Protein AF-A0A9N9IQ65-F1 (afdb_monomer)

Nearest PDB structures (foldseek):
  6ebn-assembly1_A  TM=9.765E-01  e=8.760E-18  Psilocybe cubensis
  4rlg-assembly2_D  TM=5.246E-01  e=4.317E-03  Sphaerobacter thermophilus DSM 20745
  4rm1-assembly2_D  TM=5.625E-01  e=2.562E-02  Sphaerobacter thermophilus DSM 20745
  7a0a-assembly2_D  TM=4.894E-01  e=8.395E-02  M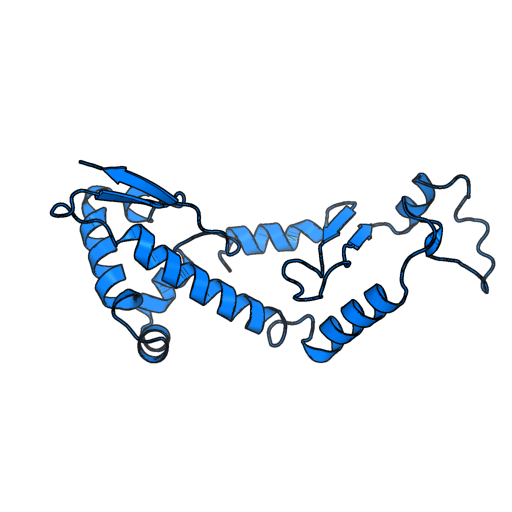us musculus
  4obv-assembly1_D  TM=5.665E-01  e=2.593E-01  Mediterraneibacter gnavus ATCC 29149

Solvent-accessible surface area (backbone atoms only — not comparable to full-atom values): 10955 Å² total; per-residue (Å²): 125,41,72,70,53,49,53,53,62,64,52,53,78,76,39,66,58,48,80,51,43,41,42,57,94,55,75,31,70,82,73,38,76,48,78,46,56,68,52,74,71,60,51,37,76,72,46,97,59,66,88,84,74,71,62,94,84,74,83,66,76,54,66,62,58,94,57,67,93,73,68,67,64,42,57,50,49,49,48,50,46,44,68,74,47,30,93,41,65,90,20,49,45,42,58,52,46,54,51,38,52,53,38,29,53,54,37,50,44,42,64,46,65,48,54,92,88,47,65,40,41,46,48,42,70,61,70,55,70,31,67,78,77,38,66,90,43,35,66,58,53,34,50,49,46,40,70,42,48,67,78,41,53,71,71,60,25,78,70,30,68,69,37,50,57,50,57,60,76,44,52,47,87,80,63,63,79,54,69,49,75,51,71,113

Organism: Funneliformis mosseae (NCBI:txid27381)

Foldseek 3Di:
DAPVLVVVVVCVLVDQKDKDFCCPLVVFPPDGIDMDGNDPQVLCVQDPDHPPPDPPPDDDPQSSDDDHDDDPVNVVSSVCSCVVQPPDCNGSVVVQVVLLLVLQLVQLCQLQVDDPPDQKHKFKPDDDPCVVPPVVCSNVVNVVSCVQRNVDDPVSQVVDPVSVVRSNRGADSRSDIGMDMDGD

Mean predicted aligned error: 4.49 Å

Structure (mmCIF, N/CA/C/O backbone):
data_AF-A0A9N9IQ65-F1
#
_entry.id   AF-A0A9N9IQ65-F1
#
loop_
_atom_site.group_PDB
_atom_site.id
_atom_site.type_symbol
_atom_site.label_atom_id
_atom_site.label_alt_id
_atom_site.label_comp_id
_atom_site.label_asym_id
_atom_site.label_entity_id
_atom_site.label_seq_id
_atom_site.pdbx_PDB_ins_code
_atom_site.Cartn_x
_atom_site.Cartn_y
_atom_site.Cartn_z
_atom_site.occupancy
_atom_site.B_iso_or_equiv
_atom_site.auth_seq_id
_atom_site.auth_comp_id
_atom_site.auth_asym_id
_atom_site.auth_atom_id
_atom_site.pdbx_PDB_model_num
ATOM 1 N N . LEU A 1 1 ? -6.256 -8.621 2.935 1.00 88.62 1 LEU A N 1
ATOM 2 C CA . LEU A 1 1 ? -6.689 -7.270 2.515 1.00 88.62 1 LEU A CA 1
ATOM 3 C C . LEU A 1 1 ? -8.178 -7.147 2.789 1.00 88.62 1 LEU A C 1
ATOM 5 O O . LEU A 1 1 ? -8.843 -8.177 2.833 1.00 88.62 1 LEU A O 1
ATOM 9 N N . HIS A 1 2 ? -8.691 -5.933 2.985 1.00 90.62 2 HIS A N 1
ATOM 10 C CA . HIS A 1 2 ? -10.137 -5.726 3.049 1.00 90.62 2 HIS A CA 1
ATOM 11 C C . HIS A 1 2 ? -10.767 -6.067 1.676 1.00 90.62 2 HIS A C 1
ATOM 13 O O . HIS A 1 2 ? -10.158 -5.727 0.654 1.00 90.62 2 HIS A O 1
ATOM 19 N N . PRO A 1 3 ? -11.956 -6.705 1.603 1.00 93.06 3 PRO A N 1
ATOM 20 C CA . PRO A 1 3 ? -12.551 -7.130 0.326 1.00 93.06 3 PRO A CA 1
ATOM 21 C C . PRO A 1 3 ? -12.738 -5.990 -0.686 1.00 93.06 3 PRO A C 1
ATOM 23 O O . PRO A 1 3 ? -12.593 -6.181 -1.892 1.00 93.06 3 PRO A O 1
ATOM 26 N N . HIS A 1 4 ? -13.020 -4.780 -0.195 1.00 94.00 4 HIS A N 1
ATOM 27 C CA . HIS A 1 4 ? -13.100 -3.573 -1.022 1.00 94.00 4 HIS A CA 1
ATOM 28 C C . HIS A 1 4 ? -11.768 -3.260 -1.725 1.00 94.00 4 HIS A C 1
ATOM 30 O O . HIS A 1 4 ? -11.732 -3.067 -2.940 1.00 94.00 4 HIS A O 1
ATOM 36 N N . THR A 1 5 ? -10.668 -3.272 -0.969 1.00 95.81 5 THR A N 1
ATOM 37 C CA . THR A 1 5 ? -9.312 -3.009 -1.462 1.00 95.81 5 THR A CA 1
ATOM 38 C C . THR A 1 5 ? -8.870 -4.064 -2.466 1.00 95.81 5 THR A C 1
ATOM 40 O O . THR A 1 5 ? -8.341 -3.730 -3.521 1.00 95.81 5 THR A O 1
ATOM 43 N N . GLU A 1 6 ? -9.124 -5.339 -2.166 1.00 95.75 6 GLU A N 1
ATOM 44 C CA . GLU A 1 6 ? -8.823 -6.454 -3.067 1.00 95.75 6 GLU A CA 1
ATOM 45 C C . GLU A 1 6 ? -9.565 -6.310 -4.400 1.00 95.75 6 GLU A C 1
ATOM 47 O O . GLU A 1 6 ? -8.942 -6.370 -5.462 1.00 95.75 6 GLU A O 1
ATOM 52 N N . LYS A 1 7 ? -10.873 -6.023 -4.357 1.00 97.62 7 LYS A N 1
ATOM 53 C CA . LYS A 1 7 ? -11.675 -5.767 -5.559 1.00 97.62 7 LYS A CA 1
ATOM 54 C C . LYS A 1 7 ? -11.077 -4.640 -6.403 1.00 97.62 7 LYS A C 1
ATOM 56 O O . LYS A 1 7 ? -10.922 -4.803 -7.610 1.00 97.62 7 LYS A O 1
ATOM 61 N N . HIS A 1 8 ? -10.731 -3.513 -5.783 1.00 97.81 8 HIS A N 1
ATOM 62 C CA . HIS A 1 8 ? -10.173 -2.366 -6.500 1.00 97.81 8 HIS A CA 1
ATOM 63 C C . HIS A 1 8 ? -8.805 -2.670 -7.117 1.00 97.81 8 HIS A C 1
ATOM 65 O O . HIS A 1 8 ? -8.593 -2.357 -8.287 1.00 97.81 8 HIS A O 1
ATOM 71 N N . LEU A 1 9 ? -7.907 -3.336 -6.383 1.00 97.50 9 LEU A N 1
ATOM 72 C CA . LEU A 1 9 ? -6.606 -3.753 -6.913 1.00 97.50 9 LEU A CA 1
ATOM 73 C C . LEU A 1 9 ? -6.755 -4.719 -8.097 1.00 97.50 9 LEU A C 1
ATOM 75 O O . LEU A 1 9 ? -6.036 -4.587 -9.085 1.00 97.50 9 LEU A O 1
ATOM 79 N N . HIS A 1 10 ? -7.716 -5.646 -8.046 1.00 97.44 10 HIS A N 1
ATOM 80 C CA . HIS A 1 10 ? -7.989 -6.551 -9.164 1.00 97.44 10 HIS A CA 1
ATOM 81 C C . HIS A 1 10 ? -8.510 -5.843 -10.417 1.00 97.44 10 HIS A C 1
ATOM 83 O O . HIS A 1 10 ? -8.200 -6.289 -11.522 1.00 97.44 10 HIS A O 1
ATOM 89 N N . CYS A 1 11 ? -9.274 -4.761 -10.262 1.00 98.25 11 CYS A N 1
ATOM 90 C CA . CYS A 1 11 ? -9.783 -3.967 -11.380 1.00 98.25 11 CYS A CA 1
ATOM 91 C C . CYS A 1 11 ? -8.706 -3.103 -12.056 1.00 98.25 11 CYS A C 1
ATOM 93 O O . CYS A 1 11 ? -8.914 -2.673 -13.186 1.00 98.25 11 CYS A O 1
ATOM 95 N N . LEU A 1 12 ? -7.540 -2.878 -11.431 1.00 98.06 12 LEU A N 1
ATOM 96 C CA . LEU A 1 12 ? -6.473 -2.074 -12.046 1.00 98.06 12 LEU A CA 1
ATOM 97 C C . LEU A 1 12 ? -5.994 -2.644 -13.389 1.00 98.06 12 LEU A C 1
ATOM 99 O O . LEU A 1 12 ? -5.595 -1.883 -14.262 1.00 98.06 12 LEU A O 1
ATOM 103 N N . LYS A 1 13 ? -6.086 -3.964 -13.596 1.00 97.06 13 LYS A N 1
ATOM 104 C CA . LYS A 1 13 ? -5.727 -4.619 -14.870 1.00 97.06 13 LYS A CA 1
ATOM 105 C C . LYS A 1 13 ? -6.557 -4.139 -16.071 1.00 97.06 13 LYS A C 1
ATOM 107 O O . LYS A 1 13 ? -6.159 -4.368 -17.213 1.00 97.06 13 LYS A O 1
ATOM 112 N N . ASP A 1 14 ? -7.714 -3.534 -15.809 1.00 98.19 14 ASP A N 1
ATOM 113 C CA . ASP A 1 14 ? -8.627 -3.031 -16.831 1.00 98.19 14 ASP A CA 1
ATOM 114 C C . ASP A 1 14 ? -8.327 -1.564 -17.199 1.00 98.19 14 ASP A C 1
ATOM 116 O O . ASP A 1 14 ? -8.848 -1.074 -18.199 1.00 98.19 14 ASP A O 1
ATOM 120 N N . CYS A 1 15 ? -7.455 -0.876 -16.446 1.00 98.50 15 CYS A N 1
ATOM 121 C CA . CYS A 1 15 ? -6.958 0.458 -16.786 1.00 98.50 15 CYS A CA 1
ATOM 122 C C . CYS A 1 15 ? -6.060 0.418 -18.032 1.00 98.50 15 CYS A C 1
ATOM 124 O O . CYS A 1 15 ? -5.274 -0.510 -18.213 1.00 98.50 15 CYS A O 1
ATOM 126 N N . ASP A 1 16 ? -6.105 1.465 -18.859 1.00 98.69 16 ASP A N 1
ATOM 127 C CA . ASP A 1 16 ? -5.242 1.570 -20.045 1.00 98.69 16 ASP A CA 1
ATOM 128 C C . ASP A 1 16 ? -3.764 1.794 -19.684 1.00 98.69 16 ASP A C 1
ATOM 130 O O . ASP A 1 16 ? -2.859 1.357 -20.400 1.00 98.69 16 ASP A O 1
ATOM 134 N N . SER A 1 17 ? -3.510 2.431 -18.539 1.00 98.44 17 SER A N 1
ATOM 135 C CA . SER A 1 17 ? -2.173 2.605 -17.977 1.00 98.44 17 SER A CA 1
ATOM 136 C C . SER A 1 17 ? -2.184 2.632 -16.449 1.00 98.44 17 SER A C 1
ATOM 138 O O . SER A 1 17 ? -3.144 3.113 -15.849 1.00 98.44 17 SER A O 1
ATOM 140 N N . ILE A 1 18 ? -1.096 2.174 -15.827 1.00 98.69 18 ILE A N 1
ATOM 141 C CA . ILE A 1 18 ? -0.892 2.161 -14.372 1.00 98.69 18 ILE A CA 1
ATOM 142 C C . ILE A 1 18 ? 0.484 2.748 -14.060 1.00 98.69 18 ILE A C 1
ATOM 144 O O . ILE A 1 18 ? 1.490 2.282 -14.594 1.00 98.69 18 ILE A O 1
ATOM 148 N N . THR A 1 19 ? 0.537 3.716 -13.149 1.00 98.62 19 THR A N 1
ATOM 149 C CA . THR A 1 19 ? 1.792 4.134 -12.511 1.00 98.62 19 THR A CA 1
ATOM 150 C C . THR A 1 19 ? 2.007 3.310 -11.250 1.00 98.62 19 THR A C 1
ATOM 152 O O . THR A 1 19 ? 1.102 3.189 -10.422 1.00 98.62 19 THR A O 1
ATOM 155 N N . VAL A 1 20 ? 3.207 2.766 -11.079 1.00 97.88 20 VAL A N 1
ATOM 156 C CA . VAL A 1 20 ? 3.611 2.048 -9.869 1.00 97.88 20 VAL A CA 1
ATOM 157 C C . VAL A 1 20 ? 5.056 2.397 -9.549 1.00 97.88 20 VAL A C 1
ATOM 159 O O . VAL A 1 20 ? 5.881 2.562 -10.435 1.00 97.88 20 VAL A O 1
ATOM 162 N N . ASP A 1 21 ? 5.370 2.539 -8.270 1.00 98.56 21 ASP A N 1
ATOM 163 C CA . ASP A 1 21 ? 6.678 3.021 -7.841 1.00 98.56 21 ASP A CA 1
ATOM 164 C C . ASP A 1 21 ? 7.425 1.932 -7.065 1.00 98.56 21 ASP A C 1
ATOM 166 O O . ASP A 1 21 ? 7.132 1.714 -5.880 1.00 98.56 21 ASP A O 1
ATOM 170 N N . PRO A 1 22 ? 8.424 1.270 -7.680 1.00 98.56 22 PRO A N 1
ATOM 171 C CA . PRO A 1 22 ? 9.340 0.394 -6.958 1.00 98.56 22 PRO A CA 1
ATOM 172 C C . PRO A 1 22 ? 9.997 1.072 -5.747 1.00 98.56 22 PRO A C 1
ATOM 174 O O . PRO A 1 22 ? 10.162 0.430 -4.709 1.00 98.56 22 PRO A O 1
ATOM 177 N N . HIS A 1 23 ? 10.292 2.377 -5.824 1.00 98.38 23 HIS A N 1
ATOM 178 C CA . HIS A 1 23 ? 10.868 3.137 -4.704 1.00 98.38 23 HIS A CA 1
ATOM 179 C C . HIS A 1 23 ? 9.892 3.532 -3.587 1.00 98.38 23 HIS A C 1
ATOM 181 O O . HIS A 1 23 ? 10.275 4.221 -2.645 1.00 98.38 23 HIS A O 1
ATOM 187 N N . LYS A 1 24 ? 8.619 3.124 -3.685 1.00 98.19 24 LYS A N 1
ATOM 188 C CA . LYS A 1 24 ? 7.623 3.266 -2.612 1.00 98.19 24 LYS A CA 1
ATOM 189 C C . LYS A 1 24 ? 7.473 1.928 -1.891 1.00 98.19 24 LYS A C 1
ATOM 191 O O . LYS A 1 24 ? 8.356 1.511 -1.150 1.00 98.19 24 LYS A O 1
ATOM 196 N N . SER A 1 25 ? 6.381 1.211 -2.140 1.00 97.12 25 SER A N 1
ATOM 197 C CA . SER A 1 25 ? 6.101 -0.082 -1.503 1.00 97.12 25 SER A CA 1
ATOM 198 C C . SER A 1 25 ? 6.880 -1.252 -2.118 1.00 97.12 25 SER A C 1
ATOM 200 O O . SER A 1 25 ? 6.717 -2.384 -1.675 1.00 97.12 25 SER A O 1
ATOM 202 N N . GLY A 1 26 ? 7.726 -1.002 -3.124 1.00 97.44 26 GLY A N 1
ATOM 203 C CA . GLY A 1 26 ? 8.638 -2.000 -3.686 1.00 97.44 26 GLY A CA 1
ATOM 204 C C . GLY A 1 26 ? 9.971 -2.120 -2.940 1.00 97.44 26 GLY A C 1
ATOM 205 O O . GLY A 1 26 ? 10.736 -3.028 -3.254 1.00 97.44 26 GLY A O 1
ATOM 206 N N . TYR A 1 27 ? 10.245 -1.258 -1.950 1.00 97.75 27 TYR A N 1
ATOM 207 C CA . TYR A 1 27 ? 11.485 -1.263 -1.153 1.00 97.75 27 TYR A CA 1
ATOM 208 C C . TYR A 1 27 ? 12.778 -1.123 -1.982 1.00 97.75 27 TYR A C 1
ATOM 210 O O . TYR A 1 27 ? 13.861 -1.480 -1.521 1.00 97.75 27 TYR A O 1
ATOM 218 N N . VAL A 1 28 ? 12.688 -0.580 -3.198 1.00 98.44 28 VAL A N 1
ATOM 219 C CA . VAL A 1 28 ? 13.858 -0.256 -4.027 1.00 98.44 28 VAL A CA 1
ATOM 220 C C . VAL A 1 28 ? 14.360 1.146 -3.651 1.00 98.44 28 VAL A C 1
ATOM 222 O O . VAL A 1 28 ? 13.545 2.041 -3.447 1.00 98.44 28 VAL A O 1
ATOM 225 N N . PRO A 1 29 ? 15.671 1.405 -3.536 1.00 98.25 29 PRO A N 1
ATOM 226 C CA . PRO A 1 29 ? 16.155 2.766 -3.318 1.00 98.25 29 PRO A CA 1
ATOM 227 C C . PRO A 1 29 ? 15.782 3.710 -4.469 1.00 98.25 29 PRO A C 1
ATOM 229 O O . PRO A 1 29 ? 15.703 3.300 -5.628 1.00 98.25 29 PRO A O 1
ATOM 232 N N . TYR A 1 30 ? 15.606 4.994 -4.158 1.00 98.00 30 TYR A N 1
ATOM 233 C CA . TYR A 1 30 ? 15.492 6.024 -5.188 1.00 98.00 30 TYR A CA 1
ATOM 234 C C . TYR A 1 30 ? 16.754 6.056 -6.078 1.00 98.00 30 TYR A C 1
ATOM 236 O O . TYR A 1 30 ? 17.861 5.903 -5.551 1.00 98.00 30 TYR A O 1
ATOM 244 N N . PRO A 1 31 ? 16.622 6.342 -7.389 1.00 97.31 31 PRO A N 1
ATOM 245 C CA . PRO A 1 31 ? 15.377 6.547 -8.138 1.00 97.31 31 PRO A CA 1
ATOM 246 C C . PRO A 1 31 ? 14.841 5.245 -8.769 1.00 97.31 31 PRO A C 1
ATOM 248 O O . PRO A 1 31 ? 15.582 4.543 -9.454 1.00 97.31 31 PRO A O 1
ATOM 251 N N . ALA A 1 32 ? 13.544 4.957 -8.613 1.00 98.31 32 ALA A N 1
ATOM 252 C CA . ALA A 1 32 ? 12.864 3.872 -9.327 1.00 98.31 32 ALA A CA 1
ATOM 253 C C . ALA A 1 32 ? 11.334 4.076 -9.371 1.00 98.31 32 ALA A C 1
ATOM 255 O O . ALA A 1 32 ? 10.613 3.670 -8.457 1.00 98.31 32 ALA A O 1
ATOM 256 N N . GLY A 1 33 ? 10.841 4.675 -10.458 1.00 98.06 33 GLY A N 1
ATOM 257 C CA . GLY A 1 33 ? 9.414 4.745 -10.801 1.00 98.06 33 GLY A CA 1
ATOM 258 C C . GLY A 1 33 ? 9.104 3.931 -12.058 1.00 98.06 33 GLY A C 1
ATOM 259 O O . GLY A 1 33 ? 10.011 3.630 -12.840 1.00 98.06 33 GLY A O 1
ATOM 260 N N . SER A 1 34 ? 7.841 3.568 -12.277 1.00 97.81 34 SER A N 1
ATOM 261 C CA . SER A 1 34 ? 7.431 2.899 -13.512 1.00 97.81 34 SER A CA 1
ATOM 262 C C . SER A 1 34 ? 6.019 3.261 -13.977 1.00 97.81 34 SER A C 1
ATOM 264 O O . SER A 1 34 ? 5.134 3.647 -13.211 1.00 97.81 34 SER A O 1
ATOM 266 N N . LEU A 1 35 ? 5.832 3.131 -15.290 1.00 98.19 35 LEU A N 1
ATOM 267 C CA . LEU A 1 35 ? 4.567 3.287 -15.993 1.00 98.19 35 LEU A CA 1
ATOM 268 C C . LEU A 1 35 ? 4.347 2.041 -16.848 1.00 98.19 35 LEU A C 1
ATOM 270 O O . LEU A 1 35 ? 5.209 1.664 -17.643 1.00 98.19 35 LEU A O 1
ATOM 274 N N . CYS A 1 36 ? 3.192 1.411 -16.692 1.00 98.25 36 CYS A N 1
ATOM 275 C CA . CYS A 1 36 ? 2.789 0.240 -17.454 1.00 98.25 36 CYS A CA 1
ATOM 276 C C . CYS A 1 36 ? 1.612 0.607 -18.353 1.00 98.25 36 CYS A C 1
ATOM 278 O O . CYS A 1 36 ? 0.626 1.160 -17.873 1.00 98.25 36 CYS A O 1
ATOM 280 N N . TYR A 1 37 ? 1.693 0.265 -19.638 1.00 98.25 37 TYR A N 1
ATOM 281 C CA . TYR A 1 37 ? 0.566 0.354 -20.565 1.00 98.25 37 TYR A CA 1
ATOM 282 C C . TYR A 1 37 ? -0.070 -1.022 -20.732 1.00 98.25 37 TYR A C 1
ATOM 284 O O . TYR A 1 37 ? 0.642 -2.007 -20.935 1.00 98.25 37 TYR A O 1
ATOM 292 N N . ARG A 1 38 ? -1.402 -1.084 -20.704 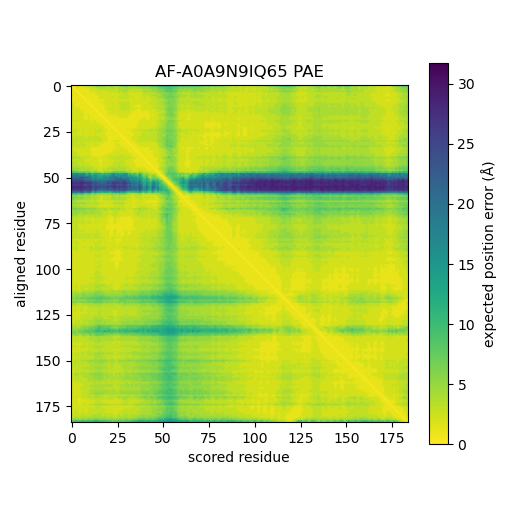1.00 97.94 38 ARG A N 1
ATOM 293 C CA . ARG A 1 38 ? -2.155 -2.305 -21.013 1.00 97.94 38 ARG A CA 1
ATOM 294 C C . ARG A 1 38 ? -1.971 -2.708 -22.470 1.00 97.94 38 ARG A C 1
ATOM 296 O O . ARG A 1 38 ? -1.773 -3.882 -22.771 1.00 97.94 38 ARG A O 1
ATOM 303 N N . ASP A 1 39 ? -2.001 -1.723 -23.364 1.00 96.81 39 ASP A N 1
ATOM 304 C CA . ASP A 1 39 ? -1.641 -1.888 -24.764 1.00 96.81 39 ASP A CA 1
ATOM 305 C C . ASP A 1 39 ? -0.284 -1.246 -25.032 1.00 96.81 39 ASP A C 1
ATOM 307 O O . ASP A 1 39 ? -0.127 -0.023 -25.046 1.00 96.81 39 ASP A O 1
ATOM 311 N N . GLN A 1 40 ? 0.709 -2.088 -25.306 1.00 93.50 40 GLN A N 1
ATOM 312 C CA . GLN A 1 40 ? 2.076 -1.647 -25.533 1.00 93.50 40 GLN A CA 1
ATOM 313 C C . GLN A 1 40 ? 2.220 -0.626 -26.676 1.00 93.50 40 GLN A C 1
ATOM 315 O O . GLN A 1 40 ? 3.226 0.079 -26.716 1.00 93.50 40 GLN A O 1
ATOM 320 N N . ARG A 1 41 ? 1.252 -0.548 -27.606 1.00 93.56 41 ARG A N 1
ATOM 321 C CA . ARG A 1 41 ? 1.242 0.399 -28.734 1.00 93.56 41 ARG A CA 1
ATOM 322 C C . ARG A 1 41 ? 1.044 1.844 -28.278 1.00 93.56 41 ARG A C 1
ATOM 324 O O . ARG A 1 41 ? 1.465 2.758 -28.981 1.00 93.56 41 ARG A O 1
ATOM 331 N N . MET A 1 42 ? 0.467 2.063 -27.096 1.00 96.12 42 MET A N 1
ATOM 332 C CA . MET A 1 42 ? 0.273 3.405 -26.535 1.00 96.12 42 MET A CA 1
ATOM 333 C C . MET A 1 42 ? 1.596 4.158 -26.360 1.00 96.12 42 MET A C 1
ATOM 335 O O . MET A 1 42 ? 1.625 5.378 -26.498 1.00 96.12 42 MET A O 1
ATOM 339 N N . ARG A 1 43 ? 2.712 3.440 -26.158 1.00 93.88 43 ARG A N 1
ATOM 340 C CA . ARG A 1 43 ? 4.048 4.041 -26.027 1.00 93.88 43 ARG A CA 1
ATOM 341 C C . ARG A 1 43 ? 4.495 4.844 -27.255 1.00 93.88 43 ARG A C 1
ATOM 343 O O . ARG A 1 43 ? 5.374 5.684 -27.128 1.00 93.88 43 ARG A O 1
ATOM 350 N N . TYR A 1 44 ? 3.912 4.602 -28.433 1.00 93.75 44 TYR A N 1
ATOM 351 C CA . TYR A 1 44 ? 4.255 5.339 -29.654 1.00 93.75 44 TYR A CA 1
ATOM 352 C C . TYR A 1 44 ? 3.574 6.710 -29.736 1.00 93.75 44 TYR A C 1
ATOM 354 O O . TYR A 1 44 ? 4.060 7.565 -30.468 1.00 93.75 44 TYR A O 1
ATOM 362 N N . LEU A 1 45 ? 2.507 6.961 -28.962 1.00 94.50 45 LEU A N 1
ATOM 363 C CA . LEU A 1 45 ? 1.799 8.254 -28.951 1.00 94.50 45 LEU A CA 1
ATOM 364 C C . LEU A 1 45 ? 2.665 9.413 -28.439 1.00 94.50 45 LEU A C 1
ATOM 366 O O . LEU A 1 45 ? 2.366 10.572 -28.704 1.00 94.50 45 LEU A O 1
ATOM 370 N N . ILE A 1 46 ? 3.740 9.096 -27.719 1.00 93.31 46 ILE A N 1
ATOM 371 C CA . ILE A 1 46 ? 4.736 10.054 -27.222 1.00 93.31 46 ILE A CA 1
ATOM 372 C C . ILE A 1 46 ? 5.985 10.114 -28.113 1.00 93.31 46 ILE A C 1
ATOM 374 O O . ILE A 1 46 ? 7.025 10.622 -27.708 1.00 93.31 46 ILE A O 1
ATOM 378 N N . THR A 1 47 ? 5.893 9.577 -29.329 1.00 91.12 47 THR A N 1
ATOM 379 C CA . THR A 1 47 ? 6.959 9.588 -30.332 1.00 91.12 47 THR A CA 1
ATOM 380 C C . THR A 1 47 ? 6.412 10.089 -31.668 1.00 91.12 47 THR A C 1
ATOM 382 O O . THR A 1 47 ? 5.205 10.101 -31.893 1.00 91.12 47 THR A O 1
ATOM 385 N N . TRP A 1 48 ? 7.300 10.445 -32.597 1.00 86.25 48 TRP A N 1
ATOM 386 C CA . TRP A 1 48 ? 6.935 10.704 -33.998 1.00 86.25 48 TRP A CA 1
ATOM 387 C C . TRP A 1 48 ? 7.093 9.463 -34.894 1.00 86.25 48 TRP A C 1
ATOM 389 O O . TRP A 1 48 ? 7.074 9.576 -36.119 1.00 86.25 48 TRP A O 1
ATOM 399 N N . THR A 1 49 ? 7.290 8.276 -34.312 1.00 76.44 49 THR A N 1
ATOM 400 C CA . THR A 1 49 ? 7.519 7.025 -35.046 1.00 76.44 49 THR A CA 1
ATOM 401 C C . THR A 1 49 ? 6.295 6.111 -34.987 1.00 76.44 49 THR A C 1
ATOM 403 O O . THR A 1 49 ? 5.538 6.097 -34.021 1.00 76.44 49 THR A O 1
ATOM 406 N N . SER A 1 50 ? 6.082 5.337 -36.054 1.00 68.62 50 SER A N 1
ATOM 407 C CA . SER A 1 50 ? 5.004 4.344 -36.130 1.00 68.62 50 SER A CA 1
ATOM 408 C C . SER A 1 50 ? 5.520 2.950 -35.743 1.00 68.62 50 SER A C 1
ATOM 410 O O . SER A 1 50 ? 6.639 2.602 -36.134 1.00 68.62 50 SER A O 1
ATOM 412 N N . PRO A 1 51 ? 4.708 2.108 -35.069 1.00 65.50 51 PRO A N 1
ATOM 413 C CA . PRO A 1 51 ? 5.077 0.733 -34.704 1.00 65.50 51 PRO A CA 1
ATOM 414 C C . PRO A 1 51 ? 5.392 -0.184 -35.899 1.00 65.50 51 PRO A C 1
ATOM 416 O O . PRO A 1 51 ? 5.893 -1.289 -35.714 1.00 65.50 51 PRO A O 1
ATOM 419 N N . VAL A 1 52 ? 5.093 0.249 -37.128 1.00 60.41 52 VAL A N 1
ATOM 420 C CA . VAL A 1 52 ? 5.217 -0.557 -38.353 1.00 60.41 52 VAL A CA 1
ATOM 421 C C . VAL A 1 52 ? 6.680 -0.744 -38.799 1.00 60.41 52 VAL A C 1
ATOM 423 O O . VAL A 1 52 ? 6.981 -1.682 -39.532 1.00 60.41 52 VAL A O 1
ATOM 426 N N . ILE A 1 53 ? 7.619 0.086 -38.328 1.00 57.06 53 ILE A N 1
ATOM 427 C CA . ILE A 1 53 ? 9.046 -0.007 -38.688 1.00 57.06 53 ILE A CA 1
ATOM 428 C C . ILE A 1 53 ? 9.818 -0.690 -37.551 1.00 57.06 53 ILE A C 1
ATOM 430 O O . ILE A 1 53 ? 10.635 -0.073 -36.871 1.00 57.06 53 ILE A O 1
ATOM 434 N N . ASN A 1 54 ? 9.546 -1.974 -37.314 1.00 54.66 54 ASN A N 1
ATOM 435 C CA . ASN A 1 54 ? 10.266 -2.739 -36.299 1.00 54.66 54 ASN A CA 1
ATOM 436 C C . ASN A 1 54 ? 11.549 -3.340 -36.903 1.00 54.66 54 ASN A C 1
ATOM 438 O O . ASN A 1 54 ? 11.523 -4.381 -37.562 1.00 54.66 54 ASN A O 1
ATOM 442 N N . ARG A 1 55 ? 12.686 -2.652 -36.736 1.00 58.09 55 ARG A N 1
ATOM 443 C CA . ARG A 1 55 ? 14.006 -3.209 -37.070 1.00 58.09 55 ARG A CA 1
ATOM 444 C C . ARG A 1 55 ? 14.406 -4.140 -35.929 1.00 58.09 55 ARG A C 1
ATOM 446 O O . ARG A 1 55 ? 14.873 -3.685 -34.892 1.00 58.09 55 ARG A O 1
ATOM 453 N N . THR A 1 56 ? 14.223 -5.440 -36.143 1.00 58.16 56 THR A N 1
ATOM 454 C CA . THR A 1 56 ? 14.319 -6.569 -35.191 1.00 58.16 56 THR A CA 1
ATOM 455 C C . THR A 1 56 ? 15.616 -6.714 -34.376 1.00 58.16 56 THR A C 1
ATOM 457 O O . THR A 1 56 ? 15.772 -7.716 -33.683 1.00 58.16 56 THR A O 1
ATOM 460 N N . LYS A 1 57 ? 16.563 -5.769 -34.428 1.00 58.69 57 LYS A N 1
ATOM 461 C CA . LYS A 1 57 ? 17.860 -5.879 -33.742 1.00 58.69 57 LYS A CA 1
ATOM 462 C C . LYS A 1 57 ? 18.282 -4.672 -32.892 1.00 58.69 57 LYS A C 1
ATOM 464 O O . LYS A 1 57 ? 19.263 -4.811 -32.174 1.00 58.69 57 LYS A O 1
ATOM 469 N N . GLU A 1 58 ? 17.573 -3.536 -32.907 1.00 59.69 58 GLU A N 1
ATOM 470 C CA . GLU A 1 58 ? 18.034 -2.305 -32.222 1.00 59.69 58 GLU A CA 1
ATOM 471 C C . GLU A 1 58 ? 16.884 -1.424 -31.676 1.00 59.69 58 GLU A C 1
ATOM 473 O O . GLU A 1 58 ? 16.861 -0.212 -31.887 1.00 59.69 58 GLU A O 1
ATOM 478 N N . GLU A 1 59 ? 15.890 -1.992 -30.981 1.00 74.44 59 GLU A N 1
ATOM 479 C CA . GLU A 1 59 ? 14.875 -1.159 -30.308 1.00 74.44 59 GLU A CA 1
ATOM 480 C C . GLU A 1 59 ? 15.439 -0.604 -28.987 1.00 74.44 59 GLU A C 1
ATOM 482 O O . GLU A 1 59 ? 15.675 -1.338 -28.027 1.00 74.44 59 GLU A O 1
ATOM 487 N N . SER A 1 60 ? 15.671 0.711 -28.930 1.00 86.06 60 SER A N 1
ATOM 488 C CA . SER A 1 60 ? 16.079 1.399 -27.701 1.00 86.06 60 SER A CA 1
ATOM 489 C C . SER A 1 60 ? 14.853 1.769 -26.870 1.00 86.06 60 SER A C 1
ATOM 491 O O . SER A 1 60 ? 14.097 2.666 -27.238 1.00 86.06 60 SER A O 1
ATOM 493 N N . ILE A 1 61 ? 14.678 1.132 -25.708 1.00 90.56 61 ILE A N 1
ATOM 494 C CA . ILE A 1 61 ? 13.558 1.414 -24.789 1.00 90.56 61 ILE A CA 1
ATOM 495 C C . ILE A 1 61 ? 13.550 2.869 -24.280 1.00 90.56 61 ILE A C 1
ATOM 497 O O . ILE A 1 61 ? 12.519 3.386 -23.854 1.00 90.56 61 ILE A O 1
ATOM 501 N N . GLY A 1 62 ? 14.699 3.553 -24.337 1.00 90.75 62 GLY A N 1
ATOM 502 C CA . GLY A 1 62 ? 14.875 4.907 -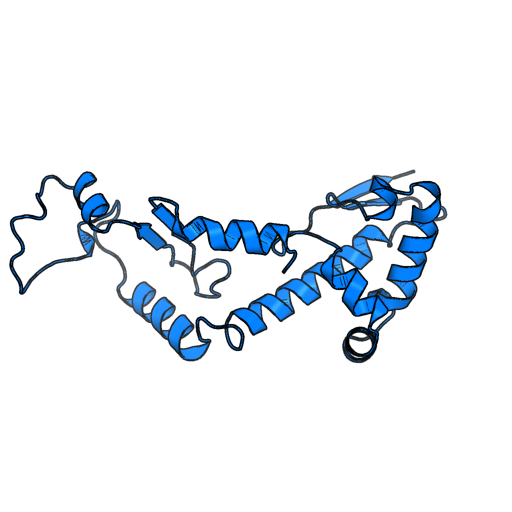23.816 1.00 90.75 62 GLY A CA 1
ATOM 503 C C . GLY A 1 62 ? 14.041 5.976 -24.524 1.00 90.75 62 GLY A C 1
ATOM 504 O O . GLY A 1 62 ? 13.784 7.006 -23.908 1.00 90.75 62 GLY A O 1
ATOM 505 N N . ILE A 1 63 ? 13.588 5.725 -25.759 1.00 91.81 63 ILE A N 1
ATOM 506 C CA . ILE A 1 63 ? 12.853 6.701 -26.583 1.00 91.81 63 ILE A CA 1
ATOM 507 C C . ILE A 1 63 ? 11.368 6.831 -26.211 1.00 91.81 63 ILE A C 1
ATOM 509 O O . ILE A 1 63 ? 10.701 7.752 -26.672 1.00 91.81 63 ILE A O 1
ATOM 513 N N . TYR A 1 64 ? 10.840 5.910 -25.402 1.00 93.81 64 TYR A N 1
ATOM 514 C CA . TYR A 1 64 ? 9.421 5.839 -25.050 1.00 93.81 64 TYR A CA 1
ATOM 515 C C . TYR A 1 64 ? 9.134 6.487 -23.689 1.00 93.81 64 TYR A C 1
ATOM 517 O O . TYR A 1 64 ? 8.570 5.856 -22.795 1.00 93.81 64 TYR A O 1
ATOM 525 N N . GLY A 1 65 ? 9.540 7.742 -23.497 1.00 93.06 65 GLY A N 1
ATOM 526 C CA . GLY A 1 65 ? 9.303 8.453 -22.243 1.00 93.06 65 GLY A CA 1
ATOM 527 C C . GLY A 1 65 ? 9.734 9.914 -22.274 1.00 93.06 65 GLY A C 1
ATOM 528 O O . GLY A 1 65 ? 10.162 10.429 -23.300 1.00 93.06 65 GLY A O 1
ATOM 529 N N . VAL A 1 66 ? 9.623 10.569 -21.118 1.00 95.25 66 VAL A N 1
ATOM 530 C CA . VAL A 1 66 ? 10.013 11.979 -20.945 1.00 95.25 66 VAL A CA 1
ATOM 531 C C . VAL A 1 66 ? 11.535 12.138 -20.833 1.00 95.25 66 VAL A C 1
ATOM 533 O O . VAL A 1 66 ? 12.099 13.126 -21.290 1.00 95.25 66 VAL A O 1
ATOM 536 N N . GLU A 1 67 ? 12.209 11.169 -20.214 1.00 95.75 67 GLU A N 1
ATOM 537 C CA . GLU A 1 67 ? 13.648 11.225 -19.942 1.00 95.75 67 GLU A CA 1
ATOM 538 C C . GLU A 1 67 ? 14.502 10.724 -21.116 1.00 95.75 67 GLU A C 1
ATOM 540 O O . GLU A 1 67 ? 14.127 9.766 -21.796 1.00 95.75 67 GLU A O 1
ATOM 545 N N . GLY A 1 68 ? 15.706 11.293 -21.258 1.00 93.25 68 GLY A N 1
ATOM 546 C CA . GLY A 1 68 ? 16.762 10.826 -22.164 1.00 93.25 68 GLY A CA 1
ATOM 547 C C . GLY A 1 68 ? 17.667 9.766 -21.523 1.00 93.25 68 GLY A C 1
ATOM 548 O O . GLY A 1 68 ? 17.254 8.626 -21.317 1.00 93.25 68 GLY A O 1
ATOM 549 N N . SER A 1 69 ? 18.918 10.126 -21.214 1.00 94.44 69 SER A N 1
ATOM 550 C CA . SER A 1 69 ? 19.847 9.243 -20.493 1.00 94.44 69 SER A CA 1
ATOM 551 C C . SER A 1 69 ? 19.264 8.824 -19.145 1.00 94.44 69 SER A C 1
ATOM 553 O O . SER A 1 69 ? 18.875 9.674 -18.349 1.00 94.44 69 SER A O 1
ATOM 555 N N . LYS A 1 70 ? 19.232 7.515 -18.879 1.00 95.94 70 LYS A N 1
ATOM 556 C CA . LYS A 1 70 ? 18.667 6.941 -17.652 1.00 95.94 70 LYS A CA 1
ATOM 557 C C . LYS A 1 70 ? 19.504 5.759 -17.152 1.00 95.94 70 LYS A C 1
ATOM 559 O O . LYS A 1 70 ? 20.096 5.048 -17.969 1.00 95.94 70 LYS A O 1
ATOM 564 N N . PRO A 1 71 ? 19.603 5.548 -15.829 1.00 96.31 71 PRO A N 1
ATOM 565 C CA . PRO A 1 71 ? 20.499 4.548 -15.266 1.00 96.31 71 PRO A CA 1
ATOM 566 C C . PRO A 1 71 ? 19.949 3.132 -15.465 1.00 96.31 71 PRO A C 1
ATOM 568 O O . PRO A 1 71 ? 18.961 2.747 -14.843 1.00 96.31 71 PRO A O 1
ATOM 571 N N . GLY A 1 72 ? 20.652 2.303 -16.242 1.00 96.56 72 GLY A N 1
ATOM 572 C CA . GLY A 1 72 ? 20.351 0.866 -16.321 1.00 96.56 72 GLY A CA 1
ATOM 573 C C . GLY A 1 72 ? 20.401 0.170 -14.951 1.00 96.56 72 GLY A C 1
ATOM 574 O O . GLY A 1 72 ? 19.665 -0.782 -14.708 1.00 96.56 72 GLY A O 1
ATOM 575 N N . ALA A 1 73 ? 21.193 0.708 -14.017 1.00 98.12 73 ALA A N 1
ATOM 576 C CA . ALA A 1 73 ? 21.276 0.232 -12.639 1.00 98.12 73 ALA A CA 1
ATOM 577 C C . ALA A 1 73 ? 19.930 0.266 -11.888 1.00 98.12 73 ALA A C 1
ATOM 579 O O . ALA A 1 73 ? 19.676 -0.634 -11.094 1.00 98.12 73 ALA A O 1
ATOM 580 N N . ALA A 1 74 ? 19.044 1.236 -12.154 1.00 98.19 74 ALA A N 1
ATOM 581 C CA . ALA A 1 74 ? 17.729 1.294 -11.502 1.00 98.19 74 ALA A CA 1
ATOM 582 C C . ALA A 1 74 ? 16.816 0.136 -11.945 1.00 98.19 74 ALA A C 1
ATOM 584 O O . ALA A 1 74 ? 16.105 -0.460 -11.129 1.00 98.19 74 ALA A O 1
ATOM 585 N N . ALA A 1 75 ? 16.887 -0.237 -13.229 1.00 98.00 75 ALA A N 1
ATOM 586 C CA . ALA A 1 75 ? 16.185 -1.404 -13.754 1.00 98.00 75 ALA A CA 1
ATOM 587 C C . ALA A 1 75 ? 16.729 -2.703 -13.137 1.00 98.00 75 ALA A C 1
ATOM 589 O O . ALA A 1 75 ? 15.945 -3.544 -12.706 1.00 98.00 75 ALA A O 1
ATOM 590 N N . VAL A 1 76 ? 18.057 -2.833 -13.016 1.00 98.38 76 VAL A N 1
ATOM 591 C CA . VAL A 1 76 ? 18.700 -3.987 -12.360 1.00 98.38 76 VAL A CA 1
ATOM 592 C C . VAL A 1 76 ? 18.325 -4.073 -10.879 1.00 98.38 76 VAL A C 1
ATOM 594 O O . VAL A 1 76 ? 17.982 -5.152 -10.409 1.00 98.38 76 VAL A O 1
ATOM 597 N N . ALA A 1 77 ? 18.329 -2.958 -10.145 1.00 98.56 77 ALA A N 1
ATOM 598 C CA . ALA A 1 77 ? 17.925 -2.933 -8.738 1.00 98.56 77 ALA A CA 1
ATOM 599 C C . ALA A 1 77 ? 16.466 -3.380 -8.557 1.00 98.56 77 ALA A C 1
ATOM 601 O O . ALA A 1 77 ? 16.165 -4.200 -7.692 1.00 98.56 77 ALA A O 1
ATOM 602 N N . THR A 1 78 ? 15.569 -2.891 -9.418 1.00 98.50 78 THR A N 1
ATOM 603 C CA . THR A 1 78 ? 14.160 -3.303 -9.413 1.00 98.50 78 THR A CA 1
ATOM 604 C C . THR A 1 78 ? 14.009 -4.787 -9.745 1.00 98.50 78 THR A C 1
ATOM 606 O O . THR A 1 78 ? 13.273 -5.490 -9.056 1.00 98.50 78 THR A O 1
ATOM 609 N N . PHE A 1 79 ? 14.736 -5.280 -10.751 1.00 98.56 79 PHE A N 1
ATOM 610 C CA . PHE A 1 79 ? 14.745 -6.693 -11.130 1.00 98.56 79 PHE A CA 1
ATOM 611 C C . PHE A 1 79 ? 15.219 -7.591 -9.982 1.00 98.56 79 PHE A C 1
ATOM 613 O O . PHE A 1 79 ? 14.513 -8.523 -9.613 1.00 98.56 79 PHE A O 1
ATOM 620 N N . LEU A 1 80 ? 16.366 -7.280 -9.370 1.00 98.50 80 LEU A N 1
ATOM 621 C CA . LEU A 1 80 ? 16.907 -8.057 -8.252 1.00 98.50 80 LEU A CA 1
ATOM 622 C C . LEU A 1 80 ? 15.958 -8.070 -7.053 1.00 98.50 80 LEU A C 1
ATOM 624 O O . LEU A 1 80 ? 15.822 -9.097 -6.400 1.00 98.50 80 LEU A O 1
ATOM 628 N N . SER A 1 81 ? 15.270 -6.958 -6.780 1.00 98.25 81 SER A N 1
ATOM 629 C CA . SER A 1 81 ? 14.256 -6.906 -5.724 1.00 98.25 81 SER A CA 1
ATOM 630 C C . SER A 1 81 ? 13.084 -7.852 -6.017 1.00 98.25 81 SER A C 1
ATOM 632 O O . SER A 1 81 ? 12.667 -8.623 -5.154 1.00 98.25 81 SER A O 1
ATOM 634 N N . GLN A 1 82 ? 12.585 -7.856 -7.258 1.00 97.88 82 GLN A N 1
ATOM 635 C CA . GLN A 1 82 ? 11.498 -8.742 -7.685 1.00 97.88 82 GLN A CA 1
ATOM 636 C C . GLN A 1 82 ? 11.891 -10.220 -7.666 1.00 97.88 82 GLN A C 1
ATOM 638 O O . GLN A 1 82 ? 11.074 -11.043 -7.258 1.00 97.88 82 GLN A O 1
ATOM 643 N N . ASP A 1 83 ? 13.117 -10.540 -8.077 1.00 98.25 83 ASP A N 1
ATOM 644 C CA . ASP A 1 83 ? 13.651 -11.903 -8.096 1.00 98.25 83 ASP A CA 1
ATOM 645 C C . ASP A 1 83 ? 13.917 -12.428 -6.675 1.00 98.25 83 ASP A C 1
ATOM 647 O O . ASP A 1 83 ? 13.464 -13.512 -6.313 1.00 98.25 83 ASP A O 1
ATOM 651 N N . ALA A 1 84 ? 14.563 -11.621 -5.827 1.00 98.12 84 ALA A N 1
ATOM 652 C CA . ALA A 1 84 ? 14.925 -12.018 -4.469 1.00 98.12 84 ALA A CA 1
ATOM 653 C C . ALA A 1 84 ? 13.723 -12.081 -3.512 1.00 98.12 84 ALA A C 1
ATOM 655 O O . ALA A 1 84 ? 13.649 -12.982 -2.677 1.00 98.12 84 ALA A O 1
ATOM 656 N N . ILE A 1 85 ? 12.792 -11.121 -3.596 1.00 98.44 85 ILE A N 1
ATOM 657 C CA . ILE A 1 85 ? 11.620 -11.063 -2.706 1.00 98.44 85 ILE A CA 1
ATOM 658 C C . ILE A 1 85 ? 10.466 -11.901 -3.270 1.00 98.44 85 ILE A C 1
ATOM 660 O O . ILE A 1 85 ? 9.750 -12.549 -2.508 1.00 98.44 85 ILE A O 1
ATOM 664 N N . GLY A 1 86 ? 10.273 -11.905 -4.590 1.00 98.38 86 GLY A N 1
ATOM 665 C CA . GLY A 1 86 ? 9.203 -12.627 -5.275 1.00 98.38 86 GLY A CA 1
ATOM 666 C C . GLY A 1 86 ? 7.889 -11.843 -5.361 1.00 98.38 86 GLY A C 1
ATOM 667 O O . GLY A 1 86 ? 7.286 -11.459 -4.351 1.00 98.38 86 GLY A O 1
ATOM 668 N N . LEU A 1 87 ? 7.380 -11.662 -6.584 1.00 97.88 87 LEU A N 1
ATOM 669 C CA . LEU A 1 87 ? 6.071 -11.054 -6.879 1.00 97.88 87 LEU A CA 1
ATOM 670 C C . LEU A 1 87 ? 4.904 -12.030 -6.630 1.00 97.88 87 LEU A C 1
ATOM 672 O O . LEU A 1 87 ? 4.115 -12.340 -7.519 1.00 97.88 87 LEU A O 1
ATOM 676 N N . HIS A 1 88 ? 4.802 -12.549 -5.408 1.00 97.44 88 HIS A N 1
ATOM 677 C CA . HIS A 1 88 ? 3.771 -13.508 -5.009 1.00 97.44 88 HIS A CA 1
ATOM 678 C C . HIS A 1 88 ? 3.429 -13.404 -3.517 1.00 97.44 88 HIS A C 1
ATOM 680 O O . HIS A 1 88 ? 4.116 -12.737 -2.740 1.00 97.44 88 HIS A O 1
ATOM 686 N N . GLN A 1 89 ? 2.403 -14.139 -3.079 1.00 96.94 89 GLN A N 1
ATOM 687 C CA . GLN A 1 89 ? 1.880 -14.049 -1.712 1.00 96.94 89 GLN A CA 1
ATOM 688 C C . GLN A 1 89 ? 2.908 -14.385 -0.620 1.00 96.94 89 GLN A C 1
ATOM 690 O O . GLN A 1 89 ? 2.883 -13.782 0.444 1.00 96.94 89 GLN A O 1
ATOM 695 N N . LYS A 1 90 ? 3.840 -15.312 -0.878 1.00 97.94 90 LYS A N 1
ATOM 696 C CA . LYS A 1 90 ? 4.913 -15.674 0.072 1.00 97.94 90 LYS A CA 1
ATOM 697 C C . LYS A 1 90 ? 6.124 -14.728 0.044 1.00 97.94 90 LYS A C 1
ATOM 699 O O . LYS A 1 90 ? 7.062 -14.935 0.799 1.00 97.94 90 LYS A O 1
ATOM 704 N N . GLY A 1 91 ? 6.102 -13.740 -0.847 1.00 98.56 91 GLY A N 1
ATOM 705 C CA . GLY A 1 91 ? 7.191 -12.807 -1.115 1.00 98.56 91 GLY A CA 1
ATOM 706 C C . GLY A 1 91 ? 6.775 -11.412 -0.687 1.00 98.56 91 GLY A C 1
ATOM 707 O O . GLY A 1 91 ? 6.516 -11.181 0.495 1.00 98.56 91 GLY A O 1
ATOM 708 N N . TYR A 1 92 ? 6.568 -10.515 -1.651 1.00 98.50 92 TYR A N 1
ATOM 709 C CA . TYR A 1 92 ? 6.007 -9.189 -1.376 1.00 98.50 92 TYR A CA 1
ATOM 710 C C . TYR A 1 92 ? 4.670 -9.245 -0.630 1.00 98.50 92 TYR A C 1
ATOM 712 O O . TYR A 1 92 ? 4.426 -8.397 0.222 1.00 98.50 92 TYR A O 1
ATOM 720 N N . GLY A 1 93 ? 3.822 -10.252 -0.877 1.00 98.00 93 GLY A N 1
ATOM 721 C CA . GLY A 1 93 ? 2.570 -10.405 -0.127 1.00 98.00 93 GLY A CA 1
ATOM 722 C C . GLY A 1 93 ? 2.787 -10.617 1.377 1.00 98.00 93 GLY A C 1
ATOM 723 O O . GLY A 1 93 ? 2.048 -10.061 2.187 1.00 98.00 93 GLY A O 1
ATOM 724 N N . LEU A 1 94 ? 3.835 -11.352 1.763 1.00 97.88 94 LEU A N 1
ATOM 725 C CA . LEU A 1 94 ? 4.196 -11.572 3.161 1.00 97.88 94 LEU A CA 1
ATOM 726 C C . LEU A 1 94 ? 4.819 -10.309 3.761 1.00 97.88 94 LEU A C 1
ATOM 728 O O . LEU A 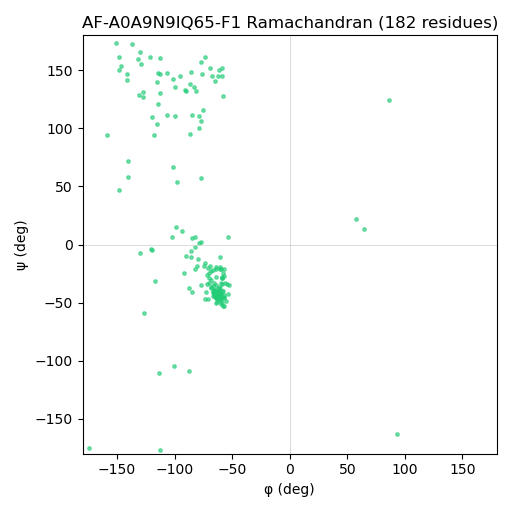1 94 ? 4.406 -9.885 4.838 1.00 97.88 94 LEU A O 1
ATOM 732 N N . LEU A 1 95 ? 5.769 -9.693 3.049 1.00 98.38 95 LEU A N 1
ATOM 733 C CA . LEU A 1 95 ? 6.434 -8.458 3.475 1.00 98.38 95 LEU A CA 1
ATOM 734 C C . LEU A 1 95 ? 5.419 -7.331 3.726 1.00 98.38 95 LEU A C 1
ATOM 736 O O . LEU A 1 95 ? 5.365 -6.759 4.815 1.00 98.38 95 LEU A O 1
ATOM 740 N N . LEU A 1 96 ? 4.556 -7.061 2.744 1.00 98.00 96 LEU A N 1
ATOM 741 C CA . LEU A 1 96 ? 3.504 -6.048 2.847 1.00 98.00 96 LEU A CA 1
ATOM 742 C C . LEU A 1 96 ? 2.416 -6.457 3.846 1.00 98.00 96 LEU A C 1
ATOM 744 O O . LEU A 1 96 ? 1.842 -5.597 4.510 1.00 98.00 96 LEU A O 1
ATOM 748 N N . GLY A 1 97 ? 2.154 -7.756 4.007 1.00 96.25 97 GLY A N 1
ATOM 749 C CA . GLY A 1 97 ? 1.253 -8.276 5.034 1.00 96.25 97 GLY A CA 1
ATOM 750 C C . GLY A 1 97 ? 1.728 -7.953 6.453 1.00 96.25 97 GLY A C 1
ATOM 751 O O . GLY A 1 97 ? 0.929 -7.509 7.276 1.00 96.25 97 GLY A O 1
ATOM 752 N N . GLN A 1 98 ? 3.028 -8.092 6.734 1.00 96.69 98 GLN A N 1
ATOM 753 C CA . GLN A 1 98 ? 3.614 -7.719 8.029 1.00 96.69 98 GLN A CA 1
ATOM 754 C C . GLN A 1 98 ? 3.567 -6.205 8.272 1.00 96.69 98 GLN A C 1
ATOM 756 O O . GLN A 1 98 ? 3.237 -5.761 9.377 1.00 96.69 98 GLN A O 1
ATOM 761 N N . ALA A 1 99 ? 3.851 -5.410 7.237 1.00 97.50 99 ALA A N 1
ATOM 762 C CA . ALA A 1 99 ? 3.739 -3.956 7.305 1.00 97.50 99 ALA A CA 1
ATOM 763 C C . ALA A 1 99 ? 2.282 -3.516 7.550 1.00 97.50 99 ALA A C 1
ATOM 765 O O . ALA A 1 99 ? 2.028 -2.679 8.415 1.00 97.50 99 ALA A O 1
ATOM 766 N N . THR A 1 100 ? 1.316 -4.155 6.883 1.00 96.75 100 THR A N 1
ATOM 767 C CA . THR A 1 100 ? -0.122 -3.915 7.084 1.00 96.75 100 THR A CA 1
ATOM 768 C C . THR A 1 100 ? -0.558 -4.277 8.497 1.00 96.75 100 THR A C 1
ATOM 770 O O . THR A 1 100 ? -1.190 -3.462 9.160 1.00 96.75 100 THR A O 1
ATOM 773 N N . PHE A 1 101 ? -0.154 -5.443 9.003 1.00 96.75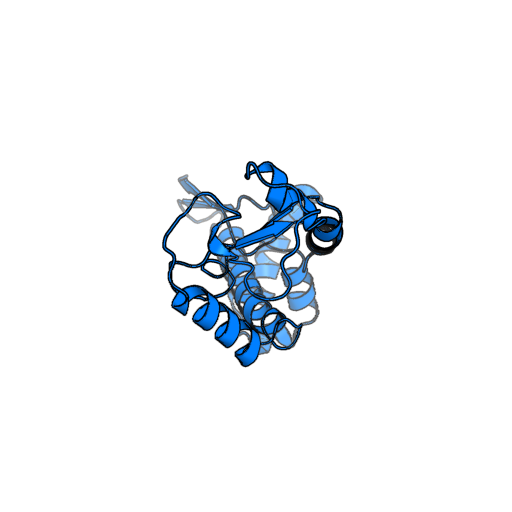 101 PHE A N 1
ATOM 774 C CA . PHE A 1 101 ? -0.431 -5.848 10.381 1.00 96.75 101 PHE A CA 1
ATOM 775 C C . PHE A 1 101 ? 0.108 -4.827 11.395 1.00 96.75 101 PHE A C 1
ATOM 777 O O . PHE A 1 101 ? -0.604 -4.410 12.307 1.00 96.75 101 PHE A O 1
ATOM 784 N N . SER A 1 102 ? 1.347 -4.369 11.200 1.00 97.31 102 SER A N 1
ATOM 785 C CA . SER A 1 102 ? 1.966 -3.342 12.048 1.00 97.31 102 SER A CA 1
ATOM 786 C C . SER A 1 102 ? 1.206 -2.015 11.979 1.00 97.31 102 SER A C 1
ATOM 788 O O . SER A 1 102 ? 0.962 -1.383 13.006 1.00 97.31 102 SER A O 1
ATOM 790 N N . CYS A 1 103 ? 0.771 -1.621 10.780 1.00 97.94 103 CYS A N 1
ATOM 791 C CA . CYS A 1 103 ? -0.031 -0.424 10.565 1.00 97.94 103 CYS A CA 1
ATOM 792 C C . CYS A 1 103 ? -1.381 -0.501 11.297 1.00 97.94 103 CYS A C 1
ATOM 794 O O . CYS A 1 103 ? -1.746 0.439 12.004 1.00 97.94 103 CYS A O 1
ATOM 796 N N . THR A 1 104 ? -2.092 -1.630 11.225 1.00 97.69 104 THR A N 1
ATOM 797 C CA . THR A 1 104 ? -3.347 -1.829 11.965 1.00 97.69 104 THR A CA 1
ATOM 798 C C . THR A 1 104 ? -3.132 -1.797 13.478 1.00 97.69 104 THR A C 1
ATOM 800 O O . THR A 1 104 ? -3.934 -1.199 14.193 1.00 97.69 104 THR A O 1
ATOM 803 N N . LYS A 1 105 ? -2.033 -2.362 13.995 1.00 97.69 105 LYS A N 1
ATOM 804 C CA . LYS A 1 105 ? -1.712 -2.258 15.430 1.00 97.69 105 LYS A CA 1
ATOM 805 C C . LYS A 1 105 ? -1.517 -0.809 15.873 1.00 97.69 105 LYS A C 1
ATOM 807 O O . LYS A 1 105 ? -2.074 -0.404 16.889 1.00 97.69 105 LYS A O 1
ATOM 812 N N . ILE A 1 106 ? -0.770 -0.021 15.100 1.00 98.12 106 ILE A N 1
ATOM 813 C CA . ILE A 1 106 ? -0.579 1.413 15.362 1.00 98.12 106 ILE A CA 1
ATOM 814 C C . ILE A 1 106 ? -1.924 2.153 15.322 1.00 98.12 106 ILE A C 1
ATOM 816 O O . ILE A 1 106 ? -2.207 2.952 16.209 1.00 98.12 106 ILE A O 1
ATOM 820 N N . TYR A 1 107 ? -2.784 1.848 14.347 1.00 98.56 107 TYR A N 1
ATOM 821 C CA . TYR A 1 107 ? -4.146 2.385 14.310 1.00 98.56 107 TYR A CA 1
ATOM 822 C C . TYR A 1 107 ? -4.936 2.058 15.583 1.00 98.56 107 TYR A C 1
ATOM 824 O O . TYR A 1 107 ? -5.595 2.944 16.117 1.00 98.56 107 TYR A O 1
ATOM 832 N N . CYS A 1 108 ? -4.850 0.822 16.086 1.00 98.44 108 CYS A N 1
ATOM 833 C CA . CYS A 1 108 ? -5.553 0.422 17.306 1.00 98.44 108 CYS A CA 1
ATOM 834 C C . CYS A 1 108 ? -5.142 1.296 18.495 1.00 98.44 108 CYS A C 1
ATOM 836 O O . CYS A 1 108 ? -6.011 1.723 19.245 1.00 98.44 108 CYS A O 1
ATOM 838 N N . HIS A 1 109 ? -3.855 1.648 18.619 1.00 98.25 109 HIS A N 1
ATOM 839 C CA . HIS A 1 109 ? -3.430 2.630 19.618 1.00 98.25 109 HIS A CA 1
ATOM 840 C C . HIS A 1 109 ? -4.135 3.976 19.419 1.00 98.25 109 HIS A C 1
ATOM 842 O O . HIS A 1 109 ? -4.720 4.487 20.366 1.00 98.25 109 HIS A O 1
ATOM 848 N N . TRP A 1 110 ? -4.135 4.537 18.207 1.00 98.06 110 TRP A N 1
ATOM 849 C CA . TRP A 1 110 ? -4.777 5.832 17.944 1.00 98.06 110 TRP A CA 1
ATOM 850 C C . TRP A 1 110 ? -6.282 5.827 18.201 1.00 98.06 110 TRP A C 1
ATOM 852 O O . TRP A 1 110 ? -6.800 6.780 18.771 1.00 98.06 110 TRP A O 1
ATOM 862 N N . ALA A 1 111 ? -6.973 4.751 17.834 1.00 98.00 111 ALA A N 1
ATOM 863 C CA . ALA A 1 111 ? -8.417 4.630 18.000 1.00 98.00 111 ALA A CA 1
ATOM 864 C C . ALA A 1 111 ? -8.858 4.490 19.467 1.00 98.00 111 ALA A C 1
ATOM 866 O O . ALA A 1 111 ? -9.996 4.822 19.801 1.00 98.00 111 ALA A O 1
ATOM 867 N N . THR A 1 112 ? -7.981 3.994 20.347 1.00 98.00 112 THR A N 1
ATOM 868 C CA . THR A 1 112 ? -8.347 3.680 21.738 1.00 98.00 112 THR A CA 1
ATOM 869 C C . THR A 1 112 ? -7.557 4.445 22.792 1.00 98.00 112 THR A C 1
ATOM 871 O O . THR A 1 112 ? -7.819 4.257 23.980 1.00 98.00 112 THR A O 1
ATOM 874 N N . MET A 1 113 ? -6.567 5.249 22.402 1.00 97.19 113 MET A N 1
ATOM 875 C CA . MET A 1 113 ? -5.641 5.906 23.329 1.00 97.19 113 MET A CA 1
ATOM 876 C C . MET A 1 113 ? -6.342 6.907 24.248 1.00 97.19 113 MET A C 1
ATOM 878 O O . MET A 1 113 ? -6.123 6.850 25.450 1.00 97.19 113 MET A O 1
ATOM 882 N N . SER A 1 114 ? -7.153 7.817 23.701 1.00 96.38 114 SER A N 1
ATOM 883 C CA . SER A 1 114 ? -7.811 8.844 24.512 1.00 96.38 114 SER A CA 1
ATOM 884 C C . SER A 1 114 ? -9.058 8.301 25.201 1.00 96.38 114 SER A C 1
ATOM 886 O O . SER A 1 114 ? -9.923 7.698 24.556 1.00 96.38 114 SER A O 1
ATOM 888 N N . THR A 1 115 ? -9.169 8.581 26.493 1.00 95.12 115 THR A N 1
ATOM 889 C CA . THR A 1 115 ? -10.280 8.214 27.376 1.00 95.12 115 THR A CA 1
ATOM 890 C C . THR A 1 115 ? -11.059 9.455 27.836 1.00 95.12 115 THR A C 1
ATOM 892 O O . THR A 1 115 ? -10.800 10.584 27.397 1.00 95.12 115 THR A O 1
ATOM 895 N N . LYS A 1 116 ? -12.065 9.282 28.704 1.00 92.06 116 LYS A N 1
ATOM 896 C CA . LYS A 1 116 ? -12.825 10.420 29.253 1.00 92.06 116 LYS A CA 1
ATOM 897 C C . LYS A 1 116 ? -11.993 11.216 30.257 1.00 92.06 116 LYS A C 1
ATOM 899 O O . LYS A 1 116 ? -12.202 12.421 30.371 1.00 92.06 116 LYS A O 1
ATOM 904 N N . GLU A 1 117 ? -11.030 10.559 30.882 1.00 95.12 117 GLU A N 1
ATOM 905 C CA . GLU A 1 117 ? -10.150 11.046 31.936 1.00 95.12 117 GLU A CA 1
ATOM 906 C C . GLU A 1 117 ? -8.952 11.837 31.388 1.00 95.12 117 GLU A C 1
ATOM 908 O O . GLU A 1 117 ? -8.373 12.651 32.103 1.00 95.12 117 GLU A O 1
ATOM 913 N N . ASP A 1 118 ? -8.596 11.641 30.116 1.00 96.56 118 ASP A N 1
ATOM 914 C CA . ASP A 1 118 ? -7.492 12.360 29.474 1.00 96.56 118 ASP A CA 1
ATOM 915 C C . ASP A 1 118 ? -7.860 13.805 29.103 1.00 96.56 118 ASP A C 1
ATOM 917 O O . ASP A 1 118 ? -8.971 14.078 28.644 1.00 96.56 118 ASP A O 1
ATOM 921 N N . ASN A 1 119 ? -6.890 14.722 29.176 1.00 97.38 119 ASN A N 1
ATOM 922 C CA . ASN A 1 119 ? -7.036 16.117 28.718 1.00 97.38 119 ASN A CA 1
ATOM 923 C C . ASN A 1 119 ? -6.835 16.283 27.200 1.00 97.38 119 ASN A C 1
ATOM 925 O O . ASN A 1 119 ? -6.787 17.401 26.687 1.00 97.38 119 ASN A O 1
ATOM 929 N N . PHE A 1 120 ? -6.688 15.174 26.476 1.00 97.38 120 PHE A N 1
ATOM 930 C CA . PHE A 1 120 ? -6.516 15.146 25.032 1.00 97.38 120 PHE A CA 1
ATOM 931 C C . PHE A 1 120 ? -7.453 14.120 24.391 1.00 97.38 120 PHE A C 1
ATOM 933 O O . PHE A 1 120 ? -7.959 13.205 25.038 1.00 97.38 120 PHE A O 1
ATOM 940 N N . ILE A 1 121 ? -7.692 14.295 23.098 1.00 97.69 121 ILE A N 1
ATOM 941 C CA . ILE A 1 121 ? -8.528 13.442 22.258 1.00 97.69 121 ILE A CA 1
ATOM 942 C C . ILE A 1 121 ? -7.689 13.053 21.049 1.00 97.69 121 ILE A C 1
ATOM 944 O O . ILE A 1 121 ? -7.090 13.929 20.427 1.00 97.69 121 ILE A O 1
ATOM 948 N N . VAL A 1 122 ? -7.655 11.766 20.710 1.00 98.19 122 VAL A N 1
ATOM 949 C CA . VAL A 1 122 ? -7.074 11.271 19.458 1.00 98.19 122 VAL A CA 1
ATOM 950 C C . VAL A 1 122 ? -8.200 10.684 18.627 1.00 98.19 122 VAL A C 1
ATOM 952 O O . VAL A 1 122 ? -8.878 9.755 19.059 1.00 98.19 122 VAL A O 1
ATOM 955 N N . THR A 1 123 ? -8.396 11.226 17.430 1.00 97.69 123 THR A N 1
ATOM 956 C CA . THR A 1 123 ? -9.453 10.789 16.519 1.00 97.69 123 THR A CA 1
ATOM 957 C C . THR A 1 123 ? -8.820 10.294 15.224 1.00 97.69 123 THR A C 1
ATOM 959 O O . THR A 1 123 ? -8.272 11.106 14.468 1.00 97.69 123 THR A O 1
ATOM 962 N N . PRO A 1 124 ? -8.851 8.982 14.935 1.00 98.06 124 PRO A N 1
ATOM 963 C CA . PRO A 1 124 ? -8.427 8.480 13.639 1.00 98.06 124 PRO A CA 1
ATOM 964 C C . PRO A 1 124 ? -9.417 8.889 12.539 1.00 98.06 124 PRO A C 1
ATOM 966 O O . PRO A 1 124 ? -10.610 9.045 12.777 1.00 98.06 124 PRO A O 1
ATOM 969 N N . PHE A 1 125 ? -8.926 9.023 11.308 1.00 97.88 125 PHE A N 1
ATOM 970 C CA . PHE A 1 125 ? -9.760 9.308 10.137 1.00 97.88 125 PHE A CA 1
ATOM 971 C C . PHE A 1 125 ? -10.702 8.141 9.815 1.00 97.88 125 PHE A C 1
ATOM 973 O O . PHE A 1 125 ? -11.888 8.328 9.543 1.00 97.88 125 PHE A O 1
ATOM 980 N N . ASN A 1 126 ? -10.177 6.914 9.855 1.00 97.06 126 ASN A N 1
ATOM 981 C CA . ASN A 1 126 ? -10.975 5.708 9.690 1.00 97.06 126 ASN A CA 1
ATOM 982 C C . ASN A 1 126 ? -11.723 5.433 10.998 1.00 97.06 126 ASN A C 1
ATOM 984 O O . ASN A 1 126 ? -11.115 5.000 11.974 1.00 97.06 126 ASN A O 1
ATOM 988 N N . MET A 1 127 ? -13.032 5.677 11.002 1.00 96.81 127 MET A N 1
ATOM 989 C CA . MET A 1 127 ? -13.903 5.354 12.136 1.00 96.81 127 MET A CA 1
ATOM 990 C C . MET A 1 127 ? -13.929 3.850 12.423 1.00 96.81 127 MET A C 1
ATOM 992 O O . MET A 1 127 ? -13.939 3.031 11.494 1.00 96.81 127 MET A O 1
ATOM 996 N N . LEU A 1 128 ? -14.025 3.509 13.703 1.00 97.12 128 LEU A N 1
ATOM 997 C CA . LEU A 1 128 ? -14.350 2.177 14.187 1.00 97.12 128 LEU A CA 1
ATOM 998 C C . LEU A 1 128 ? -15.724 1.719 13.652 1.00 97.12 128 LEU A C 1
ATOM 1000 O O . LEU A 1 128 ? -16.609 2.547 13.411 1.00 97.12 128 LEU A O 1
ATOM 1004 N N . PRO A 1 129 ? -15.960 0.404 13.481 1.00 95.12 129 PRO A N 1
ATOM 1005 C CA . PRO A 1 129 ? -17.267 -0.104 13.064 1.00 95.12 129 PRO A CA 1
ATOM 1006 C C . PRO A 1 129 ? -18.427 0.370 13.956 1.00 95.12 129 PRO A C 1
ATOM 1008 O O . PRO A 1 129 ? -19.465 0.778 13.434 1.00 95.12 129 PRO A O 1
ATOM 1011 N N . ALA A 1 130 ? -18.248 0.381 15.280 1.00 96.56 130 ALA A N 1
ATOM 1012 C CA . ALA A 1 130 ? -19.278 0.827 16.217 1.00 96.56 130 ALA A CA 1
ATOM 1013 C C . ALA A 1 130 ? -19.622 2.314 16.036 1.00 96.56 130 ALA A C 1
ATOM 1015 O O . ALA A 1 130 ? -20.790 2.679 16.116 1.00 96.56 130 ALA A O 1
ATOM 1016 N N . GLU A 1 131 ? -18.653 3.166 15.685 1.00 95.50 131 GLU A N 1
ATOM 1017 C CA . GLU A 1 131 ? -18.912 4.589 15.416 1.00 95.50 131 GLU A CA 1
ATOM 1018 C C . GLU A 1 131 ? -19.831 4.791 14.200 1.00 95.50 131 GLU A C 1
ATOM 1020 O O . GLU A 1 131 ? -20.579 5.765 14.146 1.00 95.50 131 GLU A O 1
ATOM 1025 N N . LYS A 1 132 ? -19.815 3.860 13.236 1.00 91.88 132 LYS A N 1
ATOM 1026 C CA . LYS A 1 132 ? -20.669 3.910 12.039 1.00 91.88 132 LYS A CA 1
ATOM 1027 C C . LYS A 1 132 ? -22.060 3.325 12.262 1.00 91.88 132 LYS A C 1
ATOM 1029 O O . LYS A 1 132 ? -23.023 3.846 11.705 1.00 91.88 132 LYS A O 1
ATOM 1034 N N . PHE A 1 133 ? -22.153 2.216 12.994 1.00 93.25 133 PHE A N 1
ATOM 1035 C CA . PHE A 1 133 ? -23.357 1.378 13.000 1.00 93.25 133 PHE A CA 1
ATOM 1036 C C . PHE A 1 133 ? -24.045 1.281 14.365 1.00 93.25 133 PHE A C 1
ATOM 1038 O O . PHE A 1 133 ? -25.270 1.195 14.405 1.00 93.25 133 PHE A O 1
ATOM 1045 N N . CYS A 1 134 ? -23.288 1.343 15.466 1.00 93.19 134 CYS A N 1
ATOM 1046 C CA . CYS A 1 134 ? -23.793 1.156 16.831 1.00 93.19 134 CYS A CA 1
ATOM 1047 C C . CYS A 1 134 ? -23.125 2.140 17.816 1.00 93.19 134 CYS A C 1
ATOM 1049 O O . CYS A 1 134 ? -22.314 1.718 18.642 1.00 93.19 134 CYS A O 1
ATOM 1051 N N . PRO A 1 135 ? -23.439 3.452 17.775 1.00 91.19 135 PRO A N 1
ATOM 1052 C CA . PRO A 1 135 ? -22.723 4.455 18.574 1.00 91.19 135 PRO A CA 1
ATOM 1053 C C . PRO A 1 135 ? -22.737 4.213 20.093 1.00 91.19 135 PRO A C 1
ATOM 1055 O O . PRO A 1 135 ? -21.838 4.666 20.797 1.00 91.19 135 PRO A O 1
ATOM 1058 N N . SER A 1 136 ? -23.736 3.488 20.607 1.00 95.25 136 SER A N 1
ATOM 1059 C CA . SER A 1 136 ? -23.811 3.091 22.019 1.00 95.25 136 SER A CA 1
ATOM 1060 C C . SER A 1 136 ? -22.717 2.106 22.444 1.00 95.25 136 SER A C 1
ATOM 1062 O O . SER A 1 136 ? -22.411 2.042 23.627 1.00 95.25 136 SER A O 1
ATOM 1064 N N . GLU A 1 137 ? -22.118 1.371 21.504 1.00 96.06 137 GLU A N 1
ATOM 1065 C CA . GLU A 1 137 ? -21.138 0.300 21.756 1.00 96.06 137 GLU A CA 1
ATOM 1066 C C . GLU A 1 137 ? -19.686 0.743 21.491 1.00 96.06 137 GLU A C 1
ATOM 1068 O O . GLU A 1 137 ? -18.759 -0.064 21.525 1.00 96.06 137 GLU A O 1
ATOM 1073 N N . VAL A 1 138 ? -19.451 2.032 21.211 1.00 96.56 138 VAL A N 1
ATOM 1074 C CA . VAL A 1 138 ? -18.118 2.537 20.832 1.00 96.56 138 VAL A CA 1
ATOM 1075 C C . VAL A 1 138 ? -17.081 2.303 21.926 1.00 96.56 138 VAL A C 1
ATOM 1077 O O . VAL A 1 138 ? -15.970 1.862 21.634 1.00 96.56 138 VAL A O 1
ATOM 1080 N N . GLU A 1 139 ? -17.420 2.583 23.185 1.00 96.44 139 GLU A N 1
ATOM 1081 C CA . GLU A 1 139 ? -16.480 2.378 24.292 1.00 96.44 139 GLU A CA 1
ATOM 1082 C C . GLU A 1 139 ? -16.236 0.892 24.578 1.00 96.44 139 GLU A C 1
ATOM 1084 O O . GLU A 1 139 ? -15.099 0.520 24.873 1.00 96.44 139 GLU A O 1
ATOM 1089 N N . ASP A 1 140 ? -17.243 0.036 24.387 1.00 97.06 140 ASP A N 1
ATOM 1090 C CA . ASP A 1 140 ? -17.089 -1.417 24.509 1.00 97.06 140 ASP A CA 1
ATOM 1091 C C . ASP A 1 140 ? -16.135 -1.953 23.435 1.00 97.06 140 ASP A C 1
ATOM 1093 O O . ASP A 1 140 ? -15.196 -2.688 23.746 1.00 97.06 140 ASP A O 1
ATOM 1097 N N . GLN A 1 141 ? -16.288 -1.508 22.181 1.00 97.69 141 GLN A N 1
ATOM 1098 C CA . GLN A 1 141 ? -15.379 -1.880 21.095 1.00 97.69 141 GLN A CA 1
ATOM 1099 C C . GLN A 1 141 ? -13.957 -1.349 21.323 1.00 97.69 141 GLN A C 1
ATOM 1101 O O . GLN A 1 141 ? -12.984 -2.065 21.077 1.00 97.69 141 GLN A O 1
ATOM 1106 N N . LYS A 1 142 ? -13.795 -0.117 21.823 1.00 98.19 142 LYS A N 1
ATOM 1107 C CA . LYS A 1 142 ? -12.468 0.398 22.199 1.00 98.19 142 LYS A CA 1
ATOM 1108 C C . LYS A 1 142 ? -11.839 -0.452 23.297 1.00 98.19 142 LYS A C 1
ATOM 1110 O O . LYS A 1 142 ? -10.650 -0.758 23.214 1.00 98.19 142 LYS A O 1
ATOM 1115 N N . GLN A 1 143 ? -12.611 -0.847 24.307 1.00 97.69 143 GLN A N 1
ATOM 1116 C CA . GLN A 1 143 ? -12.109 -1.688 25.387 1.00 97.69 143 GLN A CA 1
ATOM 1117 C C . GLN A 1 143 ? -11.718 -3.083 24.887 1.00 97.69 143 GLN A C 1
ATOM 1119 O O . GLN A 1 143 ? -10.652 -3.583 25.247 1.00 97.69 143 GLN A O 1
ATOM 1124 N N . GLU A 1 144 ? -12.515 -3.676 23.999 1.00 97.88 144 GLU A N 1
ATOM 1125 C CA . GLU A 1 144 ? -12.185 -4.940 23.342 1.00 97.88 144 GLU A CA 1
ATOM 1126 C C . GLU A 1 144 ? -10.869 -4.838 22.554 1.00 97.88 144 GLU A C 1
ATOM 1128 O O . GLU A 1 144 ? -9.986 -5.682 22.713 1.00 97.88 144 GLU A O 1
ATOM 1133 N N . ILE A 1 145 ? -10.681 -3.772 21.768 1.00 98.44 145 ILE A N 1
ATOM 1134 C CA . ILE A 1 145 ? -9.436 -3.527 21.024 1.00 98.44 145 ILE A CA 1
ATOM 1135 C C . ILE A 1 145 ? -8.238 -3.386 21.974 1.00 98.44 145 ILE A C 1
ATOM 1137 O O . ILE A 1 145 ? -7.173 -3.953 21.699 1.00 98.44 145 ILE A O 1
ATOM 1141 N N . ARG A 1 146 ? -8.391 -2.679 23.106 1.00 98.31 146 ARG A N 1
ATOM 1142 C CA . ARG A 1 146 ? -7.3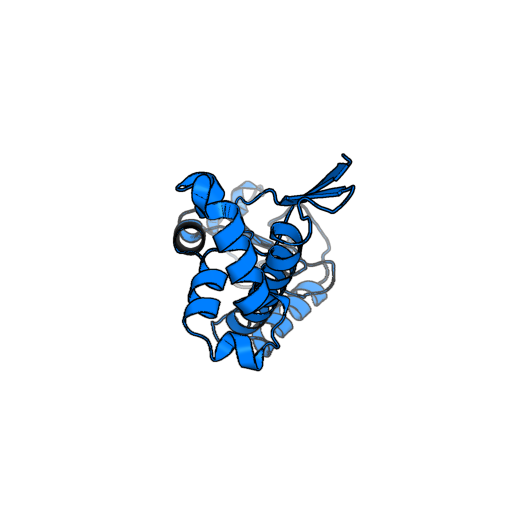18 -2.555 24.106 1.00 98.31 146 ARG A CA 1
ATOM 1143 C C . ARG A 1 146 ? -6.884 -3.929 24.613 1.00 98.31 146 ARG A C 1
ATOM 1145 O O . ARG A 1 146 ? -5.710 -4.289 24.515 1.00 98.31 146 ARG A O 1
ATOM 1152 N N . THR A 1 147 ? -7.855 -4.719 25.064 1.00 98.25 147 THR A N 1
ATOM 1153 C CA . THR A 1 147 ? -7.622 -6.021 25.691 1.00 98.25 147 THR A CA 1
ATOM 1154 C C . THR A 1 147 ? -7.175 -7.099 24.702 1.00 98.25 147 THR A C 1
ATOM 1156 O O . THR A 1 147 ? -6.396 -7.973 25.076 1.00 98.25 147 THR A O 1
ATOM 1159 N N . LEU A 1 148 ? -7.640 -7.085 23.450 1.00 98.19 148 LEU A N 1
ATOM 1160 C CA . LEU A 1 148 ? -7.312 -8.128 22.470 1.00 98.19 148 LEU A CA 1
ATOM 1161 C C . LEU A 1 148 ? -6.083 -7.812 21.611 1.00 98.19 148 LEU A C 1
ATOM 1163 O O . LEU A 1 148 ? -5.464 -8.746 21.100 1.00 98.19 148 LEU A O 1
ATOM 1167 N N . ILE A 1 149 ? -5.733 -6.534 21.433 1.00 98.31 149 ILE A N 1
ATOM 1168 C CA . ILE A 1 149 ? -4.702 -6.116 20.470 1.00 98.31 149 ILE A CA 1
ATOM 1169 C C . ILE A 1 149 ? -3.625 -5.253 21.128 1.00 98.31 149 ILE A C 1
ATOM 1171 O O . ILE A 1 149 ? -2.450 -5.617 21.081 1.00 98.31 149 ILE A O 1
ATOM 1175 N N . VAL A 1 150 ? -3.992 -4.113 21.720 1.00 97.94 150 VAL A N 1
ATOM 1176 C CA . VAL A 1 150 ? -3.020 -3.108 22.202 1.00 97.94 150 VAL A CA 1
ATOM 1177 C C . VAL A 1 150 ? -2.133 -3.662 23.317 1.00 97.94 150 VAL A C 1
ATOM 1179 O O . VAL A 1 150 ? -0.916 -3.496 23.287 1.00 97.94 150 VAL A O 1
ATOM 1182 N N . GLU A 1 151 ? -2.726 -4.370 24.274 1.00 97.38 151 GLU A N 1
ATOM 1183 C CA . GLU A 1 151 ? -2.034 -4.933 25.441 1.00 97.38 151 GLU A CA 1
ATOM 1184 C C . GLU A 1 151 ? -1.384 -6.300 25.161 1.00 97.38 151 GLU A C 1
ATOM 1186 O O . GLU A 1 151 ? -0.901 -6.967 26.080 1.00 97.38 151 GLU A O 1
ATOM 1191 N N . LYS A 1 152 ? -1.401 -6.767 23.904 1.00 98.12 152 LYS A N 1
ATOM 1192 C CA . LYS A 1 152 ? -1.003 -8.129 23.530 1.00 98.12 152 LYS A CA 1
ATOM 1193 C C . LYS A 1 152 ? 0.243 -8.169 22.654 1.00 98.12 152 LYS A C 1
ATOM 1195 O O . LYS A 1 152 ? 0.505 -7.310 21.806 1.00 98.12 152 LYS A O 1
ATOM 1200 N N . THR A 1 153 ? 1.019 -9.235 22.834 1.00 97.94 153 THR A N 1
ATOM 1201 C CA . THR A 1 153 ? 2.139 -9.555 21.943 1.00 97.94 153 THR A CA 1
ATOM 1202 C C . THR A 1 153 ? 1.624 -10.080 20.603 1.00 97.94 153 THR A C 1
ATOM 1204 O O . THR A 1 153 ? 0.492 -10.549 20.494 1.00 97.94 153 THR A O 1
ATOM 1207 N N . ASN A 1 154 ? 2.464 -10.050 19.565 1.00 97.44 154 ASN A N 1
ATOM 1208 C CA . ASN A 1 154 ? 2.068 -10.567 18.251 1.00 97.44 154 ASN A CA 1
ATOM 1209 C C . ASN A 1 154 ? 1.648 -12.044 18.314 1.00 97.44 154 ASN A C 1
ATOM 1211 O O . ASN A 1 154 ? 0.652 -12.400 17.698 1.00 97.44 154 ASN A O 1
ATOM 1215 N N . ASP A 1 155 ? 2.351 -12.875 19.092 1.00 97.62 155 ASP A N 1
ATOM 1216 C CA . ASP A 1 155 ? 2.019 -14.298 19.273 1.00 97.62 155 ASP A CA 1
ATOM 1217 C C . ASP A 1 155 ? 0.635 -14.499 19.914 1.00 97.62 155 ASP A C 1
ATOM 1219 O O . ASP A 1 155 ? -0.142 -15.347 19.480 1.00 97.62 155 ASP A O 1
ATOM 1223 N N . GLN A 1 156 ? 0.286 -13.675 20.905 1.00 98.06 156 GLN A N 1
ATOM 1224 C CA . GLN A 1 156 ? -1.035 -13.717 21.537 1.00 98.06 156 GLN A CA 1
ATOM 1225 C C . GLN A 1 156 ? -2.144 -13.285 20.571 1.00 98.06 156 GLN A C 1
ATOM 1227 O O . GLN A 1 156 ? -3.201 -13.911 20.536 1.00 98.06 156 GLN A O 1
ATOM 1232 N N . ILE A 1 157 ? -1.895 -12.245 19.770 1.00 97.69 157 ILE A N 1
ATOM 1233 C CA . ILE A 1 157 ? -2.851 -11.731 18.782 1.00 97.69 157 ILE A CA 1
ATOM 1234 C C . ILE A 1 157 ? -3.146 -12.792 17.719 1.00 97.69 157 ILE A C 1
ATOM 1236 O O . ILE A 1 157 ? -4.308 -13.082 17.456 1.00 97.69 157 ILE A O 1
ATOM 1240 N N . VAL A 1 158 ? -2.115 -13.405 17.127 1.00 95.75 158 VAL A N 1
ATOM 1241 C CA . VAL A 1 158 ? -2.310 -14.376 16.033 1.00 95.75 158 VAL A CA 1
ATOM 1242 C C . VAL A 1 158 ? -2.961 -15.684 16.486 1.00 95.75 158 VAL A C 1
ATOM 1244 O O . VAL A 1 158 ? -3.497 -16.411 15.656 1.00 95.75 158 VAL A O 1
ATOM 1247 N N . LYS A 1 159 ? -2.939 -15.985 17.789 1.00 97.44 159 LYS A N 1
ATOM 1248 C CA . LYS A 1 159 ? -3.643 -17.131 18.385 1.00 97.44 159 LYS A CA 1
ATOM 1249 C C . LYS A 1 159 ? -5.100 -16.824 18.748 1.00 97.44 159 LYS A C 1
ATOM 1251 O O . LYS A 1 159 ? -5.840 -17.746 19.078 1.00 97.44 159 LYS A O 1
ATOM 1256 N N . SER A 1 160 ? -5.513 -15.557 18.707 1.00 97.81 160 SER A N 1
ATOM 1257 C CA . SER A 1 160 ? -6.873 -15.122 19.026 1.00 97.81 160 SER A CA 1
ATOM 1258 C C . SER A 1 160 ? -7.675 -14.902 17.746 1.00 97.81 160 SER A C 1
ATOM 1260 O O . SER A 1 160 ? -7.446 -13.940 17.014 1.00 97.81 160 SER A O 1
ATOM 1262 N N . GLU A 1 161 ? -8.653 -15.773 17.491 1.00 97.19 161 GLU A N 1
ATOM 1263 C CA . GLU A 1 161 ? -9.546 -15.657 16.330 1.00 97.19 161 GLU A CA 1
ATOM 1264 C C . GLU A 1 161 ? -10.275 -14.306 16.313 1.00 97.19 161 GLU A C 1
ATOM 1266 O O . GLU A 1 161 ? -10.237 -13.599 15.309 1.00 97.19 161 GLU A O 1
ATOM 1271 N N . LYS A 1 162 ? -10.801 -13.878 17.467 1.00 97.12 162 LYS A N 1
ATOM 1272 C CA . LYS A 1 162 ? -11.454 -12.570 17.624 1.00 97.12 162 LYS A CA 1
ATOM 1273 C C . LYS A 1 162 ? -10.524 -11.398 17.302 1.00 97.12 162 LYS A C 1
ATOM 1275 O O . LYS A 1 162 ? -10.920 -10.456 16.620 1.00 97.12 162 LYS A O 1
ATOM 1280 N N . ALA A 1 163 ? -9.269 -11.448 17.760 1.00 97.25 163 ALA A N 1
ATOM 1281 C CA . ALA A 1 163 ? -8.307 -10.388 17.456 1.00 97.25 163 ALA A CA 1
ATOM 1282 C C . ALA A 1 163 ? -7.985 -10.344 15.953 1.00 97.25 163 ALA A C 1
ATOM 1284 O O . ALA A 1 163 ? -7.877 -9.263 15.374 1.00 97.25 163 ALA A O 1
ATOM 1285 N N . LEU A 1 164 ? -7.871 -11.508 15.306 1.00 95.50 164 LEU A N 1
ATOM 1286 C CA . LEU A 1 164 ? -7.655 -11.599 13.862 1.00 95.50 164 LEU A CA 1
ATOM 1287 C C . LEU A 1 164 ? -8.854 -11.096 13.051 1.00 95.50 164 LEU A C 1
ATOM 1289 O O . LEU A 1 164 ? -8.650 -10.497 11.995 1.00 95.50 164 LEU A O 1
ATOM 1293 N N . GLU A 1 165 ? -10.083 -11.321 13.510 1.00 95.19 165 GLU A N 1
ATOM 1294 C CA . GLU A 1 165 ? -11.287 -10.760 12.887 1.00 95.19 165 GLU A CA 1
ATOM 1295 C 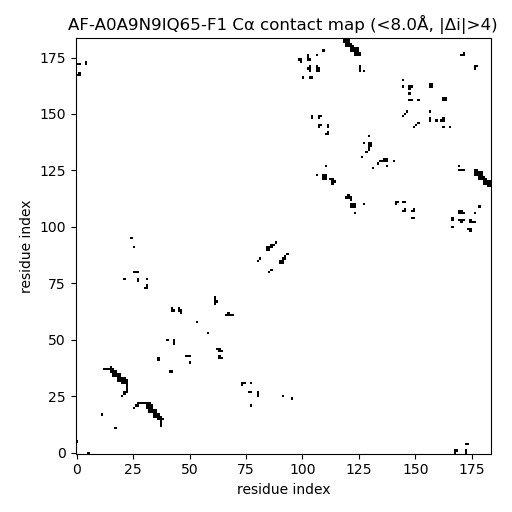C . GLU A 1 165 ? -11.299 -9.234 12.962 1.00 95.19 165 GLU A C 1
ATOM 1297 O O . GLU A 1 165 ? -11.484 -8.579 11.935 1.00 95.19 165 GLU A O 1
ATOM 1302 N N . LEU A 1 166 ? -10.994 -8.663 14.132 1.00 95.44 166 LEU A N 1
ATOM 1303 C CA . LEU A 1 166 ? -10.884 -7.213 14.301 1.00 95.44 166 LEU A CA 1
ATOM 1304 C C . LEU A 1 166 ? -9.781 -6.623 13.414 1.00 95.44 166 LEU A C 1
ATOM 1306 O O . LEU A 1 166 ? -10.010 -5.654 12.695 1.00 95.44 166 LEU A O 1
ATOM 1310 N N . ILE A 1 167 ? -8.595 -7.233 13.371 1.00 94.69 167 ILE A N 1
ATOM 1311 C CA . ILE A 1 167 ? -7.480 -6.734 12.547 1.00 94.69 167 ILE A CA 1
ATOM 1312 C C . ILE A 1 167 ? -7.830 -6.654 11.055 1.00 94.69 167 ILE A C 1
ATOM 1314 O O . ILE A 1 167 ? -7.302 -5.797 10.350 1.00 94.69 167 ILE A O 1
ATOM 1318 N N . LYS A 1 168 ? -8.733 -7.503 10.553 1.00 92.69 168 LYS A N 1
ATOM 1319 C CA . LYS A 1 168 ? -9.149 -7.475 9.141 1.00 92.69 168 LYS A CA 1
ATOM 1320 C C . LYS A 1 168 ? -10.006 -6.259 8.774 1.00 92.69 168 LYS A C 1
ATOM 1322 O O . LYS A 1 168 ? -10.114 -5.964 7.584 1.00 92.69 168 LYS A O 1
ATOM 1327 N N . ILE A 1 169 ? -10.625 -5.598 9.753 1.00 93.81 169 ILE A N 1
ATOM 1328 C CA . ILE A 1 169 ? -11.617 -4.533 9.530 1.00 93.81 169 ILE A CA 1
ATOM 1329 C C . ILE A 1 169 ? -11.211 -3.174 10.116 1.00 93.81 169 ILE A C 1
ATOM 1331 O O . ILE A 1 169 ? -11.926 -2.193 9.924 1.00 93.81 169 ILE A O 1
ATOM 1335 N N . LEU A 1 170 ? -10.088 -3.107 10.835 1.00 96.06 170 LEU A N 1
ATOM 1336 C CA . LEU A 1 170 ? -9.605 -1.899 11.503 1.00 96.06 170 LEU A CA 1
ATOM 1337 C C . LEU A 1 170 ? -8.475 -1.221 10.716 1.00 96.06 170 LEU A C 1
ATOM 1339 O O . LEU A 1 170 ? -7.569 -1.877 10.199 1.00 96.06 170 LEU A O 1
ATOM 1343 N N . GLY A 1 171 ? -8.481 0.113 10.721 1.00 95.75 171 GLY A N 1
ATOM 1344 C CA . GLY A 1 171 ? -7.420 0.938 10.149 1.00 95.75 171 GLY A CA 1
ATOM 1345 C C . GLY A 1 171 ? -7.641 1.369 8.706 1.00 95.75 171 GLY A C 1
ATOM 1346 O O . GLY A 1 171 ? -8.760 1.387 8.195 1.00 95.75 171 GLY A O 1
ATOM 1347 N N . SER A 1 172 ? -6.550 1.811 8.084 1.00 96.19 172 SER A N 1
ATOM 1348 C CA . SER A 1 172 ? -6.528 2.237 6.686 1.00 96.19 172 SER A CA 1
ATOM 1349 C C . SER A 1 172 ? -6.516 1.059 5.710 1.00 96.19 172 SER A C 1
ATOM 1351 O O . SER A 1 172 ? -6.056 -0.036 6.031 1.00 96.19 172 SER A O 1
ATOM 1353 N N . ASP A 1 173 ? -6.959 1.307 4.477 1.00 95.94 173 ASP A N 1
ATOM 1354 C CA . ASP A 1 173 ? -7.025 0.277 3.435 1.00 95.94 173 ASP A CA 1
ATOM 1355 C C . ASP A 1 173 ? -5.641 -0.204 2.963 1.00 95.94 173 ASP A C 1
ATOM 1357 O O . ASP A 1 173 ? -5.474 -1.381 2.636 1.00 95.94 173 ASP A O 1
ATOM 1361 N N . LEU A 1 174 ? -4.658 0.708 2.891 1.00 95.69 174 LEU A N 1
ATOM 1362 C CA . LEU A 1 174 ? -3.321 0.482 2.320 1.00 95.69 174 LEU A CA 1
ATOM 1363 C C . LEU A 1 174 ? -2.209 1.168 3.138 1.00 95.69 174 LEU A C 1
ATOM 1365 O O . LEU A 1 174 ? -1.429 1.963 2.620 1.00 95.69 174 LEU A O 1
ATOM 1369 N N . MET A 1 175 ? -2.111 0.821 4.423 1.00 95.06 175 MET A N 1
ATOM 1370 C CA . MET A 1 175 ? -0.979 1.139 5.314 1.00 95.06 175 MET A CA 1
ATOM 1371 C C . MET A 1 175 ? -0.716 2.624 5.630 1.00 95.06 175 MET A C 1
ATOM 1373 O O . MET A 1 175 ? 0.329 2.941 6.201 1.00 95.06 175 MET A O 1
ATOM 1377 N N . ILE A 1 176 ? -1.639 3.534 5.327 1.00 97.75 176 ILE A N 1
ATOM 1378 C CA . ILE A 1 176 ? -1.508 4.965 5.631 1.00 97.75 176 ILE A CA 1
ATOM 1379 C C . ILE A 1 176 ? -2.625 5.366 6.589 1.00 97.75 176 ILE A C 1
ATOM 1381 O O . ILE A 1 176 ? -3.737 5.682 6.172 1.00 97.75 176 ILE A O 1
ATOM 1385 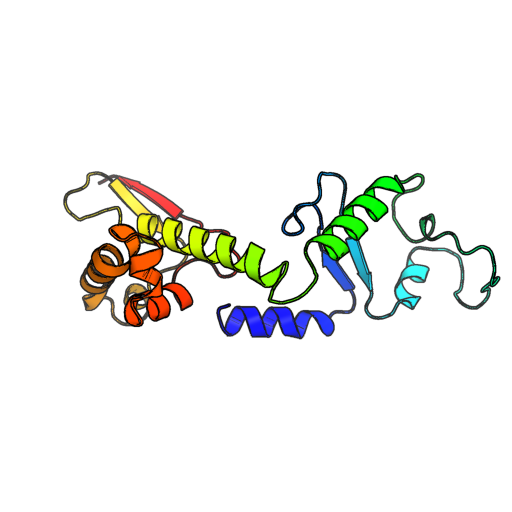N N . ASN A 1 177 ? -2.327 5.352 7.887 1.00 97.75 177 ASN A N 1
ATOM 1386 C CA . ASN A 1 177 ? -3.261 5.829 8.901 1.00 97.75 177 ASN A CA 1
ATOM 1387 C C . ASN A 1 177 ? -3.172 7.347 9.035 1.00 97.75 177 ASN A C 1
ATOM 1389 O O . ASN A 1 177 ? -2.084 7.909 9.158 1.00 97.75 177 ASN A O 1
ATOM 1393 N N . THR A 1 178 ? -4.327 7.994 9.105 1.00 98.38 178 THR A N 1
ATOM 1394 C CA . THR A 1 178 ? -4.444 9.416 9.426 1.00 98.38 178 THR A CA 1
ATOM 1395 C C . THR A 1 178 ? -5.191 9.564 10.743 1.00 98.38 178 THR A C 1
ATOM 1397 O O . THR A 1 178 ? -6.146 8.833 10.999 1.00 98.38 178 THR A O 1
ATOM 1400 N N . PHE A 1 179 ? -4.756 10.495 11.584 1.00 98.25 179 PHE A N 1
ATOM 1401 C CA . PHE A 1 179 ? -5.418 10.851 12.834 1.00 98.25 179 PHE A CA 1
ATOM 1402 C C . PHE A 1 179 ? -5.200 12.334 13.129 1.00 98.25 179 PHE A C 1
ATOM 1404 O O . PHE A 1 179 ? -4.291 12.956 12.578 1.00 98.25 179 PHE A O 1
ATOM 1411 N N . ALA A 1 180 ? -6.037 12.888 13.997 1.00 98.50 180 ALA A N 1
ATOM 1412 C CA . ALA A 1 180 ? -5.901 14.238 14.518 1.00 98.50 180 ALA A CA 1
ATOM 1413 C C . ALA A 1 180 ? -5.990 14.221 16.045 1.00 98.50 180 ALA A C 1
ATOM 1415 O O . ALA A 1 180 ? -6.600 13.323 16.630 1.00 98.50 180 ALA A O 1
ATOM 1416 N N . CYS A 1 181 ? -5.394 15.232 16.672 1.00 98.31 181 CYS A N 1
ATOM 1417 C CA . CYS A 1 181 ? -5.467 15.432 18.112 1.00 98.31 181 CYS A CA 1
ATOM 1418 C C . CYS A 1 181 ? -6.273 16.692 18.437 1.00 98.31 181 CYS A C 1
ATOM 1420 O O . CYS A 1 181 ? -6.199 17.683 17.711 1.00 98.31 181 CYS A O 1
ATOM 1422 N N . ASN A 1 182 ? -6.994 16.663 19.554 1.00 98.19 182 ASN A N 1
ATOM 1423 C CA . ASN A 1 182 ? -7.626 17.830 20.164 1.00 98.19 182 ASN A CA 1
ATOM 1424 C C . ASN A 1 182 ? -7.420 17.810 21.691 1.00 98.19 182 ASN A C 1
ATOM 1426 O O . ASN A 1 182 ? -6.912 16.827 22.229 1.00 98.19 182 ASN A O 1
ATOM 1430 N N . PHE A 1 183 ? -7.804 18.875 22.390 1.00 97.38 183 PHE A N 1
ATOM 1431 C CA . PHE A 1 183 ? -7.760 18.987 23.852 1.00 97.38 183 PHE A CA 1
ATOM 1432 C C . PHE A 1 183 ? -9.152 19.274 24.432 1.00 97.38 183 PHE A C 1
ATOM 1434 O O . PHE A 1 183 ? -10.059 19.668 23.694 1.00 97.38 183 PHE A O 1
ATOM 1441 N N . LYS A 1 184 ? -9.327 19.013 25.732 1.00 91.56 184 LYS A N 1
ATOM 1442 C CA . LYS A 1 184 ? -10.562 19.293 26.483 1.00 91.56 184 LYS A CA 1
ATOM 1443 C C . LYS A 1 184 ? -10.433 20.566 27.309 1.00 91.56 184 LYS A C 1
ATOM 1445 O O . LYS A 1 184 ? -9.311 20.828 27.796 1.00 91.56 184 LYS A O 1
#

Sequence (184 aa):
LHPHTEKHLHCLKDCDSITVDPHKSGYVPYPAGSLCYRDQRMRYLITWTSPVINRTKEESIGIYGVEGSKPGAAAVATFLSQDAIGLHQKGYGLLLGQATFSCTKIYCHWATMSTKEDNFIVTPFNMLPAEKFCPSEVEDQKQEIRTLIVEKTNDQIVKSEKALELIKILGSDLMINTFACNFK

InterPro domains:
  IPR015421 Pyridoxal phosphate-dependent transferase, major domain [G3DSA:3.40.640.10] (1-86)
  IPR01542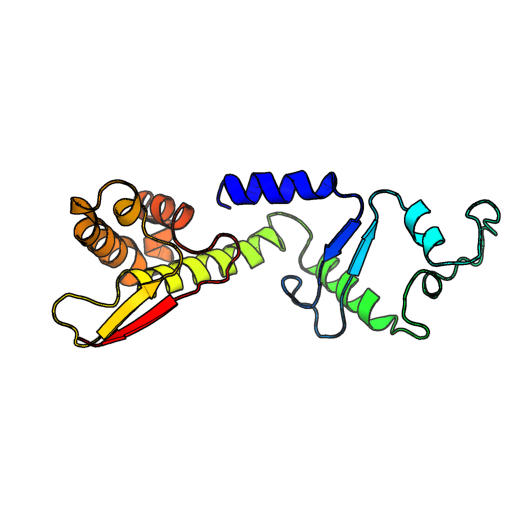4 Pyridoxal phosphate-dependent transferase [SSF53383] (9-88)
  IPR050477 Group II Amino Acid Decarboxylases [PTHR42735] (10-172)

pLDDT: mean 94.58, std 8.48, range [54.66, 98.69]

Radius of gyration: 22.71 Å; Cα contacts (8 Å, |Δi|>4): 193; chains: 1; bounding box: 45×36×71 Å

Secondary structure (DSSP, 8-state):
--HHHHHHHHHGGGSSEEEE-TTTTT-PPSS--EEEESSGGGGGGGSS--TT---TT---GGGSSS-SS--HHHHHHHHHHHHHH-SSTTTHHHHHHHHHHHHHHHHHHHHHS--SSSSEEEEESS--HHHHH-GGGHHHHHHHHIIIIITS-HHHHHT-HHHHHHHTTSS-TTS---EEEEE-

=== Feature glossary ===
A reading guide for the features in this record.

Start from the sequence.

  · Sequence gives the chain of amino acids in standard one-letter code (A=alanine, C=cysteine, …, Y=tyrosine), read N→C. It is the only feature that is directly encoded by the gene; all structural features are derived from the folded form of this sequence.

Fold it, and you get atomic coordinates and the backbone conformation that goes with them.

  · The mmCIF table is the protein's shape written out atom by atom. For each backbone N, Cα, C, and carbonyl O, it records an (x, y, z) coordinate triple in Å plus the residue type, chain letter, and residue number.

  · Backbone dihedral angles. Every residue except chain termini has a φ (preceding-C → N → Cα → C) and a ψ (N → Cα → C → next-N). They are reported in degrees following the IUPAC sign convention. Secondary structure is essentially a statement about which (φ, ψ) basin each residue occupies.

  · DSSP 8-state secondary structure assigns each residue one of H (α-helix), G (3₁₀-helix), I (π-helix), E (extended β-strand), B (isolated β-bridge), T (hydrogen-bonded turn), S (bend), or '-' (coil). The assignment is computed from backbone hydrogen-bond geometry via the Kabsch–Sander algorithm.

  · P-SEA three-state annotation labels each residue as helix, strand, or coil based purely on the geometry of the Cα trace. It serves as a fallback when the full backbone (and thus DSSP) is unavailable.

Summarize the fold with a handful of shape descriptors and a per-residue structural alphabet.

  · Radius of gyration (Rg) is the root-mean-square distance of Cα atoms from their centroid — a single number for overall size and compactness. A globular domain of N residues has Rg ≈ 2.2·N^0.38 Å; an extended or disordered chain has a much larger Rg. The Cα contact count is the number of residue pairs whose Cα atoms are within 8 Å and are more than four positions apart in sequence — a standard proxy for tertiary packing density. The bounding box is the smallest axis-aligned box enclosing all Cα atoms.

  · Foldseek's 3Di representation compresses backbone geometry into a per-residue letter drawn from a learned twenty-state alphabet. It captures the tertiary interaction pattern around each residue — which residues are packed against it in space, regardless of where they are in sequence.

  · Accessible surface area quantifies burial. A residue with SASA near zero is packed into the hydrophobic core; one with SASA >100 Å² sits on the surface. Computed here via the Shrake–Rupley numerical algorithm with a 1.4 Å probe.

Ask how reliable the model is.

  · For AlphaFold models, the B-factor field carries pLDDT — the model's own estimate of local accuracy on a 0–100 scale. Regions with pLDDT<50 should be treated as essentially unmodeled; they often correspond to intrinsically disordered segments.

  · For experimental (PDB) structures, the B-factor (temperature factor) quantifies the positional spread of each atom in the crystal — a combination of thermal vibration and static disorder — in units of Å². High B-factors mark flexible loops or poorly resolved regions; low B-factors mark the rigid, well-ordered core.

  · PAE(i, j) answers: if I align the predicted and true structures on residue i, how far off (in Å) do I expect residue j to be? A block-diagonal PAE matrix with low values on the blocks and high values off-diagonal is the signature of a multi-domain protein with confidently predicted domains but uncertain inter-domain orientation.

Place it in context: what it resembles, what it is annotated as, and how it looks.

  · Structural nearest neighbors (via Foldseek easy-search vs the PDB). Reported per hit: target PDB id, E-value, and alignment TM-score. A TM-score above ~0.5 is the conventional threshold for 'same fold'.

  · Functional annotations link the protein to curated databases. InterPro entries identify conserved domains and families by matching the sequence against member-database signatures (Pfam, PROSITE, CDD, …). Gene Ontology (GO) terms describe molecular function, biological process, and cellular component in a controlled vocabulary. CATH places the structure in a hierarchical fold classification (Class/Architecture/Topology/Homologous-superfamily). The organism is the source species.

  · Plot images: a contact map (which residues are close in 3D, as an N×N binary image), a Ramachandran scatter (backbone torsion angles, revealing secondary-structure composition at a glance), and — for AlphaFold structures — a PAE heatmap (pairwise prediction confidence).

  · Structure images are PyMOL renders from six orthogonal camera directions. Cartoon representation draws helices as coils and strands as arrows; sticks shows the backbone as bonds; surface shows the solvent-excluded envelope. Rainbow coloring maps sequence position to hue (blue→red, N→C); chain coloring assigns a distinct color per polypeptide.